Protein AF-A0A974CX37-F1 (afdb_monomer_lite)

Structure (mmCIF, N/CA/C/O backbone):
data_AF-A0A974CX37-F1
#
_entry.id   AF-A0A974CX37-F1
#
loop_
_atom_site.group_PDB
_atom_site.id
_atom_site.type_symbol
_atom_site.label_atom_id
_atom_site.label_alt_id
_atom_site.label_comp_id
_atom_site.label_asym_id
_atom_site.label_entity_id
_atom_site.label_seq_id
_atom_site.pdbx_PDB_ins_code
_atom_site.Cartn_x
_atom_site.Cartn_y
_atom_site.Cartn_z
_atom_site.occupancy
_atom_site.B_iso_or_equiv
_atom_site.auth_seq_id
_atom_site.auth_comp_id
_atom_site.auth_asym_id
_atom_site.auth_atom_id
_atom_site.pdbx_PDB_model_num
ATOM 1 N N . MET A 1 1 ? 2.094 2.728 -25.113 1.00 53.19 1 MET A N 1
ATOM 2 C CA . MET A 1 1 ? 2.991 3.748 -24.516 1.00 53.19 1 MET A CA 1
ATOM 3 C C . MET A 1 1 ? 3.642 3.269 -23.223 1.00 53.19 1 MET A C 1
ATOM 5 O O . MET A 1 1 ? 4.858 3.352 -23.154 1.00 53.19 1 MET A O 1
ATOM 9 N N . VAL A 1 2 ? 2.899 2.718 -22.251 1.00 56.19 2 VAL A N 1
ATOM 10 C CA . VAL A 1 2 ? 3.469 2.263 -20.959 1.00 56.19 2 VAL A CA 1
ATOM 11 C C . VAL A 1 2 ? 4.433 1.069 -21.093 1.00 56.19 2 VAL A C 1
ATOM 13 O O . VAL A 1 2 ? 5.427 1.013 -20.393 1.00 56.19 2 VAL A O 1
ATOM 16 N N . GLU A 1 3 ? 4.220 0.155 -22.043 1.00 54.72 3 GLU A N 1
ATOM 17 C CA . GLU A 1 3 ? 5.095 -1.027 -22.215 1.00 54.72 3 GLU A CA 1
ATOM 18 C C . GLU A 1 3 ? 6.222 -0.860 -23.253 1.00 54.72 3 GLU A C 1
ATOM 20 O O . GLU A 1 3 ? 7.042 -1.760 -23.437 1.00 54.72 3 GLU A O 1
ATOM 25 N N . ILE A 1 4 ? 6.240 0.264 -23.977 1.00 59.78 4 ILE A N 1
ATOM 26 C CA . ILE A 1 4 ? 7.117 0.470 -25.147 1.00 59.78 4 ILE A CA 1
ATOM 27 C C . ILE A 1 4 ? 8.278 1.415 -24.811 1.00 59.78 4 ILE A C 1
ATOM 29 O O . ILE A 1 4 ? 9.350 1.299 -25.397 1.00 59.78 4 ILE A O 1
ATOM 33 N N . SER A 1 5 ? 8.079 2.341 -23.869 1.00 70.62 5 SER A N 1
ATOM 34 C CA . SER A 1 5 ? 9.123 3.282 -23.458 1.00 70.62 5 SER A CA 1
ATOM 35 C C . SER A 1 5 ? 10.092 2.640 -22.467 1.00 70.62 5 SER A C 1
ATOM 37 O O . SER A 1 5 ? 9.661 1.920 -21.572 1.00 70.62 5 SER A O 1
ATOM 39 N N . SER A 1 6 ? 11.382 2.951 -22.581 1.00 78.88 6 SER A N 1
ATOM 40 C CA . SER A 1 6 ? 12.405 2.619 -21.579 1.00 78.88 6 SER A CA 1
ATOM 41 C C . SER A 1 6 ? 12.520 3.661 -20.457 1.00 78.88 6 SER A C 1
ATOM 43 O O . SER A 1 6 ? 13.327 3.482 -19.554 1.00 78.88 6 SER A O 1
ATOM 45 N N . SER A 1 7 ? 11.758 4.760 -20.521 1.00 88.56 7 SER A N 1
ATOM 46 C CA . SER A 1 7 ? 11.756 5.829 -19.514 1.00 88.56 7 SER A CA 1
ATOM 47 C C . SER A 1 7 ? 10.566 5.675 -18.569 1.00 88.56 7 SER A C 1
ATOM 49 O O . SER A 1 7 ? 9.417 5.763 -19.009 1.00 88.56 7 SER A O 1
ATOM 51 N N . GLU A 1 8 ? 10.849 5.491 -17.277 1.00 90.25 8 GLU A N 1
ATOM 52 C CA . GLU A 1 8 ? 9.852 5.404 -16.203 1.00 90.25 8 GLU A CA 1
ATOM 53 C C . GLU A 1 8 ? 8.896 6.605 -16.207 1.00 90.25 8 GLU A C 1
ATOM 55 O O . GLU A 1 8 ? 7.681 6.434 -16.139 1.00 90.25 8 GLU A O 1
ATOM 60 N N . GLU A 1 9 ? 9.423 7.818 -16.389 1.00 89.62 9 GLU A N 1
ATOM 61 C CA . GLU A 1 9 ? 8.623 9.039 -16.477 1.00 89.62 9 GLU A CA 1
ATOM 62 C C . GLU A 1 9 ? 7.581 8.923 -17.596 1.00 89.62 9 GLU A C 1
ATOM 64 O O . GLU A 1 9 ? 6.388 9.103 -17.360 1.00 89.62 9 GLU A O 1
ATOM 69 N N . THR A 1 10 ? 7.984 8.500 -18.798 1.00 90.19 10 THR A N 1
ATOM 70 C CA . THR A 1 10 ? 7.045 8.305 -19.916 1.00 90.19 10 THR A CA 1
ATOM 71 C C . THR A 1 10 ? 6.020 7.204 -19.626 1.00 90.19 10 THR A C 1
ATOM 73 O O . THR A 1 10 ? 4.847 7.338 -19.989 1.00 90.19 10 THR A O 1
ATOM 76 N N . GLN A 1 11 ? 6.437 6.115 -18.970 1.00 90.94 11 GLN A N 1
ATOM 77 C CA . GLN A 1 11 ? 5.524 5.052 -18.544 1.00 90.94 11 GLN A CA 1
ATOM 78 C C . GLN A 1 11 ? 4.482 5.595 -17.551 1.00 90.94 11 GLN A C 1
ATOM 80 O O . GLN A 1 11 ? 3.287 5.350 -17.725 1.00 90.94 11 GLN A O 1
ATOM 85 N N . SER A 1 12 ? 4.913 6.411 -16.585 1.00 91.69 12 SER A N 1
ATOM 86 C CA . SER A 1 12 ? 4.050 7.066 -15.598 1.00 91.69 12 SER A CA 1
ATOM 87 C C . SER A 1 12 ? 3.062 8.050 -16.235 1.00 91.69 12 SER A C 1
ATOM 89 O O . SER A 1 12 ? 1.890 8.069 -15.868 1.00 91.69 12 SER A O 1
ATOM 91 N N . LEU A 1 13 ? 3.477 8.809 -17.259 1.00 90.75 13 LEU A N 1
ATOM 92 C CA . LEU A 1 13 ? 2.590 9.705 -18.008 1.00 90.75 13 LEU A CA 1
ATOM 93 C C . LEU A 1 13 ? 1.467 8.915 -18.689 1.00 90.75 13 LEU A C 1
ATOM 95 O O . LEU A 1 13 ? 0.295 9.284 -18.598 1.00 90.75 13 LEU A O 1
ATOM 99 N N . GLY A 1 14 ? 1.816 7.799 -19.337 1.00 90.44 14 GLY A N 1
ATOM 100 C CA . GLY A 1 14 ? 0.839 6.902 -19.950 1.00 90.44 14 GLY A CA 1
ATOM 101 C C . GLY A 1 14 ? -0.111 6.285 -18.921 1.00 90.44 14 GLY A C 1
ATOM 102 O O . GLY A 1 14 ? -1.318 6.232 -19.156 1.00 90.44 14 GLY A O 1
ATOM 103 N N . LEU A 1 15 ? 0.415 5.878 -17.762 1.00 91.94 15 LEU A N 1
ATOM 104 C CA . LEU A 1 15 ? -0.383 5.369 -16.649 1.00 91.94 15 LEU A CA 1
ATOM 105 C C . LEU A 1 15 ? -1.359 6.427 -16.123 1.00 91.94 15 LEU A C 1
ATOM 107 O O . LEU A 1 15 ? -2.530 6.124 -15.909 1.00 91.94 15 LEU A O 1
ATOM 111 N N . ARG A 1 16 ? -0.916 7.681 -15.982 1.00 91.31 16 ARG A N 1
ATOM 112 C CA . ARG A 1 16 ? -1.766 8.788 -15.536 1.00 91.31 16 ARG A CA 1
ATOM 113 C C . ARG A 1 16 ? -2.946 8.999 -16.475 1.00 91.31 16 ARG A C 1
ATOM 115 O O . ARG A 1 16 ? -4.072 9.111 -16.006 1.00 91.31 16 ARG A O 1
ATOM 122 N N . ILE A 1 17 ? -2.705 8.986 -17.787 1.00 89.12 17 ILE A N 1
ATOM 123 C CA . ILE A 1 17 ? -3.775 9.090 -18.789 1.00 89.12 17 ILE A CA 1
ATOM 124 C C . ILE A 1 17 ? -4.777 7.939 -18.621 1.00 89.12 17 ILE A C 1
ATOM 126 O O . ILE A 1 17 ? -5.981 8.185 -18.601 1.00 89.12 17 ILE A O 1
ATOM 130 N N . LEU A 1 18 ? -4.304 6.699 -18.443 1.00 87.88 18 LEU A N 1
ATOM 131 C CA . LEU A 1 18 ? -5.180 5.542 -18.215 1.00 87.88 18 LEU A CA 1
ATOM 132 C C . LEU A 1 18 ? -6.035 5.698 -16.949 1.00 87.88 18 LEU A C 1
ATOM 134 O O . LEU A 1 18 ? -7.239 5.442 -16.992 1.00 87.88 18 LEU A O 1
ATOM 138 N N . LEU A 1 19 ? -5.451 6.159 -15.840 1.00 88.50 19 LEU A N 1
ATOM 139 C CA . LEU A 1 19 ? -6.181 6.399 -14.591 1.00 88.50 19 LEU A CA 1
ATOM 140 C C . LEU A 1 19 ? -7.223 7.513 -14.743 1.00 88.50 19 LEU A C 1
ATOM 142 O O . LEU A 1 19 ? -8.360 7.357 -14.300 1.00 88.50 19 LEU A O 1
ATOM 146 N N . THR A 1 20 ? -6.884 8.615 -15.417 1.00 86.06 20 THR A N 1
ATOM 147 C CA . THR A 1 20 ? -7.838 9.700 -15.688 1.00 86.06 20 THR A CA 1
ATOM 148 C C . THR A 1 20 ? -9.004 9.216 -16.548 1.00 86.06 20 THR A C 1
ATOM 150 O O . THR A 1 20 ? -10.160 9.469 -16.212 1.00 86.06 20 THR A O 1
ATOM 153 N N . LEU A 1 21 ? -8.725 8.464 -17.617 1.00 80.88 21 LEU A N 1
ATOM 154 C CA . LEU A 1 21 ? -9.764 7.876 -18.466 1.00 80.88 21 LEU A CA 1
ATOM 155 C C . LEU A 1 21 ? -10.653 6.904 -17.682 1.00 80.88 21 LEU A C 1
ATOM 157 O O . LEU A 1 21 ? -11.865 6.894 -17.882 1.00 80.88 21 LEU A O 1
ATOM 161 N N . THR A 1 22 ? -10.075 6.129 -16.761 1.00 76.38 22 THR A N 1
ATOM 162 C CA . THR A 1 22 ? -10.822 5.231 -15.865 1.00 76.38 22 THR A CA 1
ATOM 163 C C . THR A 1 22 ? -11.823 6.007 -15.014 1.00 76.38 22 THR A C 1
ATOM 165 O O . THR A 1 22 ? -13.001 5.655 -15.004 1.00 76.38 22 THR A O 1
ATOM 168 N N . LYS A 1 23 ? -11.396 7.110 -14.383 1.00 74.88 23 LYS A N 1
ATOM 169 C CA . LYS A 1 23 ? -12.279 7.969 -13.575 1.00 74.88 23 LYS A CA 1
ATOM 170 C C . LYS A 1 23 ? -13.413 8.586 -14.404 1.00 74.88 23 LYS A C 1
ATOM 172 O O . LYS A 1 23 ? -14.558 8.602 -13.961 1.00 74.88 23 LYS A O 1
ATOM 177 N N . CYS A 1 24 ? -13.129 9.044 -15.626 1.00 66.62 24 CYS A N 1
ATOM 178 C CA . CYS A 1 24 ? -14.161 9.567 -16.531 1.00 66.62 24 CYS A CA 1
ATOM 179 C C . CYS A 1 24 ? -15.143 8.481 -17.000 1.00 66.62 24 CYS A C 1
ATOM 181 O O . CYS A 1 24 ? -16.335 8.744 -17.155 1.00 66.62 24 CYS A O 1
ATOM 183 N N . ASN A 1 25 ? -14.657 7.259 -17.228 1.00 64.50 25 ASN A N 1
ATOM 184 C CA . ASN A 1 25 ? -15.474 6.154 -17.718 1.00 64.50 25 ASN A CA 1
ATOM 185 C C . ASN A 1 25 ? -16.288 5.469 -16.612 1.00 64.50 25 ASN A C 1
ATOM 187 O O . ASN A 1 25 ? -17.378 4.997 -16.906 1.00 64.50 25 ASN A O 1
ATOM 191 N N . GLN A 1 26 ? -15.848 5.467 -15.350 1.00 59.53 26 GLN A N 1
ATOM 192 C CA . GLN A 1 26 ? -16.648 4.965 -14.218 1.00 59.53 26 GLN A CA 1
ATOM 193 C C . GLN A 1 26 ? -17.976 5.723 -14.048 1.00 59.53 26 GLN A C 1
ATOM 195 O O . GLN A 1 26 ? -18.970 5.125 -13.651 1.00 59.53 26 GLN A O 1
ATOM 200 N N . GLN A 1 27 ? -18.045 7.005 -14.431 1.00 55.19 27 GLN A N 1
ATOM 201 C CA . GLN A 1 27 ? -19.315 7.748 -14.481 1.00 55.19 27 GLN A CA 1
ATOM 202 C C . GLN A 1 27 ? -20.273 7.255 -15.583 1.00 55.19 27 GLN A C 1
ATOM 204 O O . GLN A 1 27 ? -21.460 7.566 -15.542 1.00 55.19 27 GLN A O 1
ATOM 209 N N . ARG A 1 28 ? -19.772 6.510 -16.576 1.00 51.09 28 ARG A N 1
ATOM 210 C CA . ARG A 1 28 ? -20.532 6.002 -17.732 1.00 51.09 28 ARG A CA 1
ATOM 211 C C . ARG A 1 28 ? -20.742 4.487 -17.718 1.00 51.09 28 ARG A C 1
ATOM 213 O O . ARG A 1 28 ? -21.680 4.014 -18.346 1.00 51.09 28 ARG A O 1
ATOM 220 N N . ILE A 1 29 ? -19.888 3.733 -17.029 1.00 51.38 29 ILE A N 1
ATOM 221 C CA . ILE A 1 29 ? -19.896 2.269 -16.990 1.00 51.38 29 ILE A CA 1
ATOM 222 C C . ILE A 1 29 ? -20.466 1.832 -15.637 1.00 51.38 29 ILE A C 1
ATOM 224 O O . ILE A 1 29 ? -19.732 1.499 -14.712 1.00 51.38 29 ILE A O 1
ATOM 228 N N . GLN A 1 30 ? -21.795 1.847 -15.527 1.00 52.62 30 GLN A N 1
ATOM 229 C CA . GLN A 1 30 ? -22.521 1.043 -14.532 1.00 52.62 30 GLN A CA 1
ATOM 230 C C . GLN A 1 30 ? -22.811 -0.380 -15.050 1.00 52.62 30 GLN A C 1
ATOM 232 O O . GLN A 1 30 ? -23.424 -1.180 -14.354 1.00 52.62 30 GLN A O 1
ATOM 237 N N . GLU A 1 31 ? -22.342 -0.722 -16.253 1.00 47.66 31 GLU A N 1
ATOM 238 C CA . GLU A 1 31 ? -22.640 -1.982 -16.934 1.00 47.66 31 GLU A CA 1
ATOM 239 C C . GLU A 1 31 ? -21.345 -2.638 -17.435 1.00 47.66 31 GLU A C 1
ATOM 241 O O . GLU A 1 31 ? -20.888 -2.345 -18.537 1.00 47.66 31 GLU A O 1
ATOM 246 N N . SER A 1 32 ? -20.712 -3.486 -16.615 1.00 46.62 32 SER A N 1
ATOM 247 C CA . SER A 1 32 ? -19.815 -4.581 -17.048 1.00 46.62 32 SER A CA 1
ATOM 248 C C . SER A 1 32 ? -19.090 -5.183 -15.838 1.00 46.62 32 SER A C 1
ATOM 250 O O . SER A 1 32 ? -18.153 -4.589 -15.308 1.00 46.62 32 SER A O 1
ATOM 252 N N . GLU A 1 33 ? -19.469 -6.398 -15.444 1.00 50.28 33 GLU A N 1
ATOM 253 C CA . GLU A 1 33 ? -18.999 -7.058 -14.217 1.00 50.28 33 GLU A CA 1
ATOM 254 C C . GLU A 1 33 ? -17.631 -7.762 -14.282 1.00 50.28 33 GLU A C 1
ATOM 256 O O . GLU A 1 33 ? -17.169 -8.206 -13.242 1.00 50.28 33 GLU A O 1
ATOM 261 N N . ASN A 1 34 ? -16.923 -7.878 -15.414 1.00 47.06 34 ASN A N 1
ATOM 262 C CA . ASN A 1 34 ? -15.856 -8.903 -15.490 1.00 47.06 34 ASN A CA 1
ATOM 263 C C . ASN A 1 34 ? -14.438 -8.457 -15.881 1.00 47.06 34 ASN A C 1
ATOM 265 O O . ASN A 1 34 ? -13.578 -9.305 -16.116 1.00 47.06 34 ASN A O 1
ATOM 269 N N . CYS A 1 35 ? -14.127 -7.161 -15.901 1.00 51.72 35 CYS A N 1
ATOM 270 C CA . CYS A 1 35 ? -12.730 -6.730 -16.013 1.00 51.72 35 CYS A CA 1
ATOM 271 C C . CYS A 1 35 ? -12.534 -5.353 -15.375 1.00 51.72 35 CYS A C 1
ATOM 273 O O . CYS A 1 35 ? -12.776 -4.324 -16.005 1.00 51.72 35 CYS A O 1
ATOM 275 N N . THR A 1 36 ? -12.100 -5.306 -14.114 1.00 72.44 36 THR A N 1
ATOM 276 C CA . THR A 1 36 ? -11.701 -4.038 -13.492 1.00 72.44 36 THR A CA 1
ATOM 277 C C . THR A 1 36 ? -10.495 -3.511 -14.261 1.00 72.44 36 THR A C 1
ATOM 279 O O . THR A 1 36 ? -9.524 -4.244 -14.444 1.00 72.44 36 THR A O 1
ATOM 282 N N . ILE A 1 37 ? -10.510 -2.254 -14.710 1.00 81.31 37 ILE A N 1
ATOM 283 C CA . ILE A 1 37 ? -9.380 -1.642 -15.438 1.00 81.31 37 ILE A CA 1
ATOM 284 C C . ILE A 1 37 ? -8.061 -1.765 -14.647 1.00 81.31 37 ILE A C 1
ATOM 286 O O . ILE A 1 37 ? -6.991 -1.928 -15.238 1.00 81.31 37 ILE A O 1
ATOM 290 N N . TYR A 1 38 ? -8.133 -1.816 -13.312 1.00 89.50 38 TYR A N 1
ATOM 291 C CA . TYR A 1 38 ? -6.987 -2.106 -12.448 1.00 89.50 38 TYR A CA 1
ATOM 292 C C . TYR A 1 38 ? -6.341 -3.470 -12.719 1.00 89.50 38 TYR A C 1
ATOM 294 O O . TYR A 1 38 ? -5.132 -3.576 -12.594 1.00 89.50 38 TYR A O 1
ATOM 302 N N . SER A 1 39 ? -7.080 -4.492 -13.157 1.00 88.00 39 SER A N 1
ATOM 303 C CA . SER A 1 39 ? -6.494 -5.789 -13.530 1.00 88.00 39 SER A CA 1
ATOM 304 C C . SER A 1 39 ? -5.551 -5.665 -14.731 1.00 88.00 39 SER A C 1
ATOM 306 O O . SER A 1 39 ? -4.462 -6.235 -14.722 1.00 88.00 39 SER A O 1
ATOM 308 N N . ILE A 1 40 ? -5.913 -4.856 -15.732 1.00 88.88 40 ILE A N 1
ATOM 309 C CA . ILE A 1 40 ? -5.069 -4.582 -16.901 1.00 88.88 40 ILE A CA 1
ATOM 310 C C . ILE A 1 40 ? -3.837 -3.783 -16.469 1.00 88.88 40 ILE A C 1
ATOM 312 O O . ILE A 1 40 ? -2.717 -4.137 -16.831 1.00 88.88 40 ILE A O 1
ATOM 316 N N . ILE A 1 41 ? -4.029 -2.741 -15.654 1.00 92.50 41 ILE A N 1
ATOM 317 C CA . ILE A 1 41 ? -2.924 -1.933 -15.119 1.00 92.50 41 ILE A CA 1
ATOM 318 C C . ILE A 1 41 ? -1.967 -2.806 -14.300 1.00 92.50 41 ILE A C 1
ATOM 320 O O . ILE A 1 41 ? -0.760 -2.756 -14.516 1.00 92.50 41 ILE A O 1
ATOM 324 N N . HIS A 1 42 ? -2.498 -3.652 -13.420 1.00 94.25 42 HIS A N 1
ATOM 325 C CA . HIS A 1 42 ? -1.727 -4.613 -12.642 1.00 94.25 42 HIS A CA 1
ATOM 326 C C . HIS A 1 42 ? -0.877 -5.493 -13.563 1.00 94.25 42 HIS A C 1
ATOM 328 O O . HIS A 1 42 ? 0.333 -5.585 -13.365 1.00 94.25 42 HIS A O 1
ATOM 334 N N . GLN A 1 43 ? -1.479 -6.093 -14.604 1.00 92.25 43 GLN A N 1
ATOM 335 C CA . GLN A 1 43 ? -0.752 -6.932 -15.563 1.00 92.25 43 GLN A CA 1
ATOM 336 C C . GLN A 1 43 ? 0.411 -6.192 -16.219 1.00 92.25 43 GLN A C 1
ATOM 338 O O . GLN A 1 43 ? 1.453 -6.805 -16.409 1.00 92.25 43 GLN A O 1
ATOM 343 N N . VAL A 1 44 ? 0.268 -4.902 -16.529 1.00 92.38 44 VAL A N 1
ATOM 344 C CA . VAL A 1 44 ? 1.359 -4.075 -17.069 1.00 92.38 44 VAL A CA 1
ATOM 345 C C . VAL A 1 44 ? 2.455 -3.860 -16.021 1.00 92.38 44 VAL A C 1
ATOM 347 O O . VAL A 1 44 ? 3.632 -4.084 -16.307 1.00 92.38 44 VAL A O 1
ATOM 350 N N . LEU A 1 45 ? 2.083 -3.471 -14.797 1.00 94.69 45 LEU A N 1
ATOM 351 C CA . LEU A 1 45 ? 3.025 -3.127 -13.726 1.00 94.69 45 LEU A CA 1
ATOM 352 C C . LEU A 1 45 ? 3.913 -4.309 -13.311 1.00 94.69 45 LEU A C 1
ATOM 354 O O . LEU A 1 45 ? 5.097 -4.118 -13.026 1.00 94.69 45 LEU A O 1
ATOM 358 N N . ILE A 1 46 ? 3.394 -5.540 -13.348 1.00 93.69 46 ILE A N 1
ATOM 359 C CA . ILE A 1 46 ? 4.180 -6.740 -13.017 1.00 93.69 46 ILE A CA 1
ATOM 360 C C . ILE A 1 46 ? 5.108 -7.207 -14.152 1.00 93.69 46 ILE A C 1
ATOM 362 O O . ILE A 1 46 ? 5.974 -8.053 -13.925 1.00 93.69 46 ILE A O 1
ATOM 366 N N . ARG A 1 47 ? 4.996 -6.670 -15.379 1.00 92.19 47 ARG A N 1
ATOM 367 C CA . ARG A 1 47 ? 5.872 -7.078 -16.497 1.00 92.19 47 ARG A CA 1
ATOM 368 C C . ARG A 1 47 ? 7.313 -6.621 -16.266 1.00 92.19 47 ARG A C 1
ATOM 370 O O . ARG A 1 47 ? 7.517 -5.497 -15.814 1.00 92.19 47 ARG A O 1
ATOM 377 N N . PRO A 1 48 ? 8.330 -7.402 -16.674 1.00 88.00 48 PRO A N 1
ATOM 378 C CA . PRO A 1 48 ? 9.736 -7.020 -16.497 1.00 88.00 48 PRO A CA 1
ATOM 379 C C . PRO A 1 48 ? 10.128 -5.685 -17.147 1.00 88.00 48 PRO A C 1
ATOM 381 O O . PRO A 1 48 ? 11.012 -5.002 -16.652 1.00 88.00 48 PRO A O 1
ATOM 384 N N . LYS A 1 49 ? 9.468 -5.298 -18.247 1.00 89.19 49 LYS A N 1
ATOM 385 C CA . LYS A 1 49 ? 9.752 -4.045 -18.968 1.00 89.19 49 LYS A CA 1
ATOM 386 C C . LYS A 1 49 ? 9.171 -2.794 -18.300 1.00 89.19 49 LYS A C 1
ATOM 388 O O . LYS A 1 49 ? 9.570 -1.687 -18.652 1.00 89.19 49 LYS A O 1
ATOM 393 N N . CYS A 1 50 ? 8.212 -2.951 -17.388 1.00 92.50 50 CYS A N 1
ATOM 394 C CA . CYS A 1 50 ? 7.651 -1.819 -16.664 1.00 92.50 50 CYS A CA 1
ATOM 395 C C . CYS A 1 50 ? 8.552 -1.480 -15.474 1.00 92.50 50 CYS A C 1
ATOM 397 O O . CYS A 1 50 ? 8.805 -2.342 -14.627 1.00 92.50 50 CYS A O 1
ATOM 399 N N . ILE A 1 51 ? 9.034 -0.242 -15.424 1.00 94.12 51 ILE A N 1
ATOM 400 C CA . ILE A 1 51 ? 9.859 0.267 -14.332 1.00 94.12 51 ILE A CA 1
ATOM 401 C C . ILE A 1 51 ? 8.906 0.796 -13.264 1.00 94.12 51 ILE A C 1
ATOM 403 O O . ILE A 1 51 ? 8.133 1.717 -13.519 1.00 94.12 51 ILE A O 1
ATOM 407 N N . VAL A 1 52 ? 8.937 0.190 -12.079 1.00 95.62 52 VAL A N 1
ATOM 408 C CA . VAL A 1 52 ? 8.135 0.629 -10.931 1.00 95.62 52 VAL A CA 1
ATOM 409 C C . VAL A 1 52 ? 9.036 1.490 -10.044 1.00 95.62 52 VAL A C 1
ATOM 411 O O . VAL A 1 52 ? 9.649 0.993 -9.100 1.00 95.62 52 VAL A O 1
ATOM 414 N N . GLY A 1 53 ? 9.169 2.762 -10.420 1.00 94.94 53 GLY A N 1
ATOM 415 C CA . GLY A 1 53 ? 9.963 3.773 -9.719 1.00 94.94 53 GLY A CA 1
ATOM 416 C C . GLY A 1 53 ? 9.095 4.809 -8.985 1.00 94.94 53 GLY A C 1
ATOM 417 O O . GLY A 1 53 ? 7.904 4.597 -8.716 1.00 94.94 53 GLY A O 1
ATOM 418 N N . PHE A 1 54 ? 9.688 5.961 -8.661 1.00 95.12 54 PHE A N 1
ATOM 419 C CA . PHE A 1 54 ? 9.012 7.031 -7.918 1.00 95.12 54 PHE A CA 1
ATOM 420 C C . PHE A 1 54 ? 7.945 7.790 -8.723 1.00 95.12 54 PHE A C 1
ATOM 422 O O . PHE A 1 54 ? 6.974 8.266 -8.129 1.00 95.12 54 PHE A O 1
ATOM 429 N N . HIS A 1 55 ? 8.056 7.883 -10.050 1.00 94.56 55 HIS A N 1
ATOM 430 C CA . HIS A 1 55 ? 7.026 8.515 -10.883 1.00 94.56 55 HIS A CA 1
ATOM 431 C C . HIS A 1 55 ? 5.775 7.641 -10.989 1.00 94.56 55 HIS A C 1
ATOM 433 O O . HIS A 1 55 ? 4.650 8.156 -10.967 1.00 94.56 55 HIS A O 1
ATOM 439 N N . VAL A 1 56 ? 5.953 6.319 -11.076 1.00 95.56 56 VAL A N 1
ATOM 440 C CA . VAL A 1 56 ? 4.843 5.358 -11.020 1.00 95.56 56 VAL A CA 1
ATOM 441 C C . VAL A 1 56 ? 4.171 5.400 -9.652 1.00 95.56 56 VAL A C 1
ATOM 443 O O . VAL A 1 56 ? 2.945 5.512 -9.598 1.00 95.56 56 VAL A O 1
ATOM 446 N N . LEU A 1 57 ? 4.950 5.399 -8.563 1.00 97.00 57 LEU A N 1
ATOM 447 C CA . LEU A 1 57 ? 4.422 5.575 -7.208 1.00 97.00 57 LEU A CA 1
ATOM 448 C C . LEU A 1 57 ? 3.593 6.859 -7.093 1.00 97.00 57 LEU A C 1
ATOM 450 O O . LEU A 1 57 ? 2.425 6.789 -6.712 1.00 97.00 57 LEU A O 1
ATOM 454 N N . LYS A 1 58 ? 4.162 8.010 -7.479 1.00 95.81 58 LYS A N 1
ATOM 455 C CA . LYS A 1 58 ? 3.458 9.301 -7.481 1.00 95.81 58 LYS A CA 1
ATOM 456 C C . LYS A 1 58 ? 2.141 9.207 -8.241 1.00 95.81 58 LYS A C 1
ATOM 458 O O . LYS A 1 58 ? 1.092 9.539 -7.704 1.00 95.81 58 LYS A O 1
ATOM 463 N N . THR A 1 59 ? 2.182 8.689 -9.463 1.00 95.69 59 THR A N 1
ATOM 464 C CA . THR A 1 59 ? 1.005 8.598 -10.332 1.00 95.69 59 THR A CA 1
ATOM 465 C C . THR A 1 59 ? -0.104 7.726 -9.742 1.00 95.69 59 THR A C 1
ATOM 467 O O . THR A 1 59 ? -1.269 8.119 -9.775 1.00 95.69 59 THR A O 1
ATOM 470 N N . LEU A 1 60 ? 0.233 6.550 -9.207 1.00 96.56 60 LEU A N 1
ATOM 471 C CA . LEU A 1 60 ? -0.752 5.651 -8.603 1.00 96.56 60 LEU A CA 1
ATOM 472 C C . LEU A 1 60 ? -1.342 6.250 -7.327 1.00 96.56 60 LEU A C 1
ATOM 474 O O . LEU A 1 60 ? -2.556 6.225 -7.138 1.00 96.56 60 LEU A O 1
ATOM 478 N N . PHE A 1 61 ? -0.498 6.815 -6.468 1.00 96.38 61 PHE A N 1
ATOM 479 C CA . PHE A 1 61 ? -0.934 7.353 -5.189 1.00 96.38 61 PHE A CA 1
ATOM 480 C C . PHE A 1 61 ? -1.800 8.608 -5.361 1.00 96.38 61 PHE A C 1
ATOM 482 O O . PHE A 1 61 ? -2.876 8.678 -4.781 1.00 96.38 61 PHE A O 1
ATOM 489 N N . GLU A 1 62 ? -1.416 9.540 -6.240 1.00 94.25 62 GLU A N 1
ATOM 490 C CA . GLU A 1 62 ? -2.255 10.692 -6.616 1.00 94.25 62 GLU A CA 1
ATOM 491 C C . GLU A 1 62 ? -3.540 10.245 -7.331 1.00 94.25 62 GLU A C 1
ATOM 493 O O . GLU A 1 62 ? -4.599 10.854 -7.187 1.00 94.25 62 GLU A O 1
ATOM 498 N N . GLY A 1 63 ? -3.484 9.143 -8.086 1.00 93.25 63 GLY A N 1
ATOM 499 C CA . GLY A 1 63 ? -4.672 8.489 -8.626 1.00 93.25 63 GLY 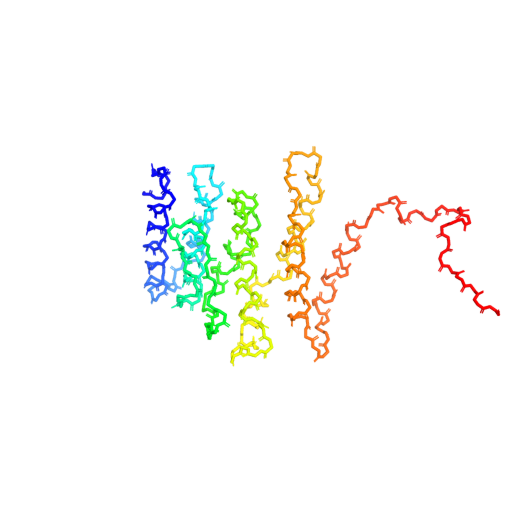A CA 1
ATOM 500 C C . GLY A 1 63 ? -5.628 8.027 -7.522 1.00 93.25 63 GLY A C 1
ATOM 501 O O . GLY A 1 63 ? -6.838 8.211 -7.654 1.00 93.25 63 GLY A O 1
ATOM 502 N N . CYS A 1 64 ? -5.086 7.488 -6.431 1.00 95.06 64 CYS A N 1
ATOM 503 C CA . CYS A 1 64 ? -5.829 6.971 -5.284 1.00 95.06 64 CYS A CA 1
ATOM 504 C C . CYS A 1 64 ? -6.440 8.078 -4.417 1.00 95.06 64 CYS A C 1
ATOM 506 O O . CYS A 1 64 ? -7.596 7.978 -4.001 1.00 95.06 64 CYS A O 1
ATOM 508 N N . THR A 1 65 ? -5.674 9.138 -4.150 1.00 94.19 65 THR A N 1
ATOM 509 C CA . THR A 1 65 ? -6.065 10.211 -3.223 1.00 94.19 65 THR A CA 1
ATOM 510 C C . THR A 1 65 ?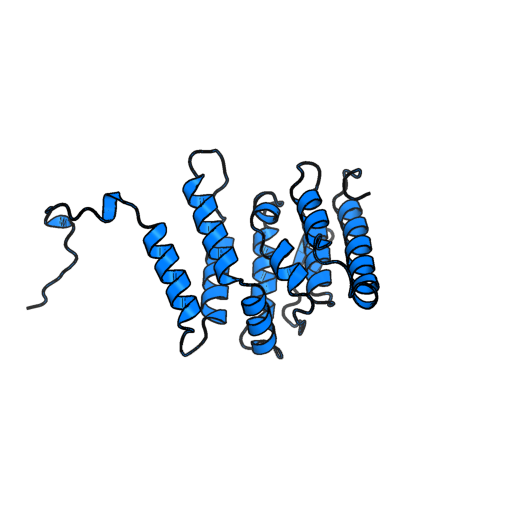 -6.693 11.422 -3.905 1.00 94.19 65 THR A C 1
ATOM 512 O O . THR A 1 65 ? -7.398 12.196 -3.266 1.00 94.19 65 THR A O 1
ATOM 515 N N . GLY A 1 66 ? -6.440 11.611 -5.203 1.00 86.19 66 GLY A N 1
ATOM 516 C CA . GLY A 1 66 ? -6.835 12.811 -5.941 1.00 86.19 66 GLY A CA 1
ATOM 517 C C . GLY A 1 66 ? -6.033 14.071 -5.587 1.00 86.19 66 GLY A C 1
ATOM 518 O O . GLY A 1 66 ? -6.378 15.140 -6.084 1.00 86.19 66 GLY A O 1
ATOM 519 N N . ASP A 1 67 ? -4.986 13.961 -4.763 1.00 85.88 67 ASP A N 1
ATOM 520 C CA . ASP A 1 67 ? -4.208 15.081 -4.217 1.00 85.88 67 ASP A CA 1
ATOM 521 C C . ASP A 1 67 ? -2.699 14.873 -4.431 1.00 85.88 67 ASP A C 1
ATOM 523 O O . ASP A 1 67 ? -2.219 13.737 -4.428 1.00 85.88 67 ASP A O 1
ATOM 527 N N . GLN A 1 68 ? -1.946 15.963 -4.595 1.00 85.56 68 GLN A N 1
ATOM 528 C CA . GLN A 1 68 ? -0.497 15.937 -4.813 1.00 85.56 68 GLN A CA 1
ATOM 529 C C . GLN A 1 68 ? 0.273 15.891 -3.485 1.00 85.56 68 GLN A C 1
ATOM 531 O O . GLN A 1 68 ? 0.803 16.890 -3.000 1.00 85.56 68 GLN A O 1
ATOM 536 N N . MET A 1 69 ? 0.370 14.696 -2.902 1.00 88.44 69 MET A N 1
ATOM 537 C CA . MET A 1 69 ? 1.134 14.461 -1.665 1.00 88.44 69 MET A CA 1
ATOM 538 C C . MET A 1 69 ? 2.625 14.204 -1.875 1.00 88.44 69 MET A C 1
ATOM 540 O O . MET A 1 69 ? 3.411 14.304 -0.931 1.00 88.44 69 MET A O 1
ATOM 544 N N . LEU A 1 70 ? 2.997 13.797 -3.084 1.00 90.88 70 LEU A N 1
ATOM 545 C CA . LEU A 1 70 ? 4.293 13.218 -3.405 1.00 90.88 70 LEU A CA 1
ATOM 546 C C . LEU A 1 70 ? 5.010 14.106 -4.410 1.00 90.88 70 LEU A C 1
ATOM 548 O O . LEU A 1 70 ? 4.541 14.254 -5.531 1.00 90.88 70 LEU A O 1
ATOM 552 N N . ASN A 1 71 ? 6.178 14.633 -4.059 1.00 90.06 71 ASN A N 1
ATOM 553 C CA . ASN A 1 71 ? 6.999 15.404 -4.989 1.00 90.06 71 ASN A CA 1
ATOM 554 C C . ASN A 1 71 ? 8.264 14.627 -5.334 1.00 90.06 71 ASN A C 1
ATOM 556 O O . ASN A 1 71 ? 9.023 14.271 -4.439 1.00 90.06 71 ASN A O 1
ATOM 560 N N . VAL A 1 72 ? 8.496 14.364 -6.620 1.00 88.56 72 VAL A N 1
ATOM 561 C CA . VAL A 1 72 ? 9.747 13.749 -7.085 1.00 88.56 72 VAL A CA 1
ATOM 562 C C . VAL A 1 72 ? 10.756 14.865 -7.344 1.00 88.56 72 VAL A C 1
ATOM 564 O O . VAL A 1 72 ? 10.503 15.765 -8.142 1.00 88.56 72 VAL A O 1
ATOM 567 N N . CYS A 1 73 ? 11.872 14.831 -6.625 1.00 83.50 73 CYS A N 1
ATOM 568 C CA . CYS A 1 73 ? 12.980 15.770 -6.752 1.00 83.50 73 CYS A CA 1
ATOM 569 C C . CYS A 1 73 ? 13.812 15.486 -8.006 1.00 83.50 73 CYS A C 1
ATOM 571 O O . CYS A 1 73 ? 13.870 14.354 -8.481 1.00 83.50 73 CYS A O 1
ATOM 573 N N . GLU A 1 74 ? 14.576 16.483 -8.461 1.00 76.12 74 GLU A N 1
ATOM 574 C CA . GLU A 1 74 ? 15.553 16.326 -9.553 1.00 76.12 74 GLU A CA 1
ATOM 575 C C . GLU A 1 74 ? 16.614 15.249 -9.257 1.00 76.12 74 GLU A C 1
ATOM 577 O O . GLU A 1 74 ? 17.149 14.628 -10.170 1.00 76.12 74 GLU A O 1
ATOM 582 N N . SER A 1 75 ? 16.884 14.981 -7.974 1.00 74.81 75 SER A N 1
ATOM 583 C CA . SER A 1 75 ? 17.768 13.904 -7.512 1.00 74.81 75 SER A CA 1
ATOM 584 C C . SER A 1 75 ? 17.173 12.495 -7.648 1.00 74.81 75 SER A C 1
ATOM 586 O O . SER A 1 75 ? 17.841 11.523 -7.300 1.00 74.81 75 SER A O 1
ATOM 588 N N . GLY A 1 76 ? 15.919 12.366 -8.092 1.00 71.50 76 GLY A N 1
ATOM 589 C CA . GLY A 1 76 ? 15.192 11.097 -8.163 1.00 71.50 76 GLY A CA 1
ATOM 590 C C . GLY A 1 76 ? 14.661 10.598 -6.815 1.00 71.50 76 GLY A C 1
ATOM 591 O O . GLY A 1 76 ? 14.172 9.478 -6.737 1.00 71.50 76 GLY A O 1
ATOM 592 N N . GLN A 1 77 ? 14.746 11.399 -5.747 1.00 79.06 77 GLN A N 1
ATOM 593 C CA . GLN A 1 77 ? 14.138 11.091 -4.447 1.00 79.06 77 GLN A CA 1
ATOM 594 C C . GLN A 1 77 ? 12.710 11.633 -4.349 1.00 79.06 77 GLN A C 1
ATOM 596 O O . GLN A 1 77 ? 12.345 12.563 -5.064 1.00 79.06 77 GLN A O 1
ATOM 601 N N . ILE A 1 78 ? 11.910 11.079 -3.437 1.00 88.69 78 ILE A N 1
ATOM 602 C CA . ILE A 1 78 ? 1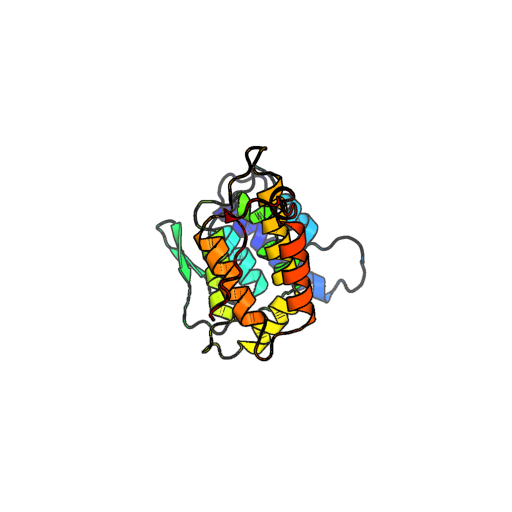0.537 11.526 -3.189 1.00 88.69 78 ILE A CA 1
ATOM 603 C C . ILE A 1 78 ? 10.441 12.283 -1.861 1.00 88.69 78 ILE A C 1
ATOM 605 O O . ILE A 1 78 ? 10.938 11.828 -0.833 1.00 88.69 78 ILE A O 1
ATOM 609 N N . ASN A 1 79 ? 9.776 13.432 -1.893 1.00 90.94 79 ASN A N 1
ATOM 610 C CA . ASN A 1 79 ? 9.434 14.231 -0.728 1.00 90.94 79 ASN A CA 1
ATOM 611 C C . ASN A 1 79 ? 7.945 14.058 -0.429 1.00 90.94 79 ASN A C 1
ATOM 613 O O . ASN A 1 79 ? 7.096 14.318 -1.286 1.00 90.94 79 ASN A O 1
ATOM 617 N N . LEU A 1 80 ? 7.642 13.633 0.796 1.00 91.25 80 LEU A N 1
ATOM 618 C CA . LEU A 1 80 ? 6.278 13.501 1.297 1.00 91.25 80 LEU A CA 1
ATOM 619 C C . LEU A 1 80 ? 5.819 14.824 1.912 1.00 91.25 80 LEU A C 1
ATOM 621 O O . LEU A 1 80 ? 6.501 15.370 2.780 1.00 91.25 80 LEU A O 1
ATOM 625 N N . ASN A 1 81 ? 4.648 15.319 1.514 1.00 91.62 81 ASN A N 1
ATOM 626 C CA . ASN A 1 81 ? 4.022 16.444 2.198 1.00 91.62 81 ASN A CA 1
ATOM 627 C C . ASN A 1 81 ? 3.425 15.984 3.541 1.00 91.62 81 ASN A C 1
ATOM 629 O O . ASN A 1 81 ? 2.306 15.470 3.598 1.00 91.62 81 ASN A O 1
ATOM 633 N N . VAL A 1 82 ? 4.173 16.195 4.626 1.00 89.75 82 VAL A N 1
ATOM 634 C CA . VAL A 1 82 ? 3.781 15.818 5.995 1.00 89.75 82 VAL A CA 1
ATOM 635 C C . VAL A 1 82 ? 2.567 16.583 6.526 1.00 89.75 82 VAL A C 1
ATOM 637 O O . VAL A 1 82 ? 1.959 16.141 7.493 1.00 89.75 82 VAL A O 1
ATOM 640 N N . GLU A 1 83 ? 2.194 17.700 5.901 1.00 90.56 83 GLU A N 1
ATOM 641 C CA . GLU A 1 83 ? 1.020 18.505 6.264 1.00 90.56 83 GLU A CA 1
ATOM 642 C C . GLU A 1 83 ? -0.200 18.183 5.401 1.00 90.56 83 GLU A C 1
ATOM 644 O O . GLU A 1 83 ? -1.265 18.768 5.588 1.00 90.56 83 GLU A O 1
ATOM 649 N N . SER A 1 84 ? -0.079 17.240 4.463 1.00 90.81 84 SER A N 1
ATOM 650 C CA . SER A 1 84 ? -1.193 16.899 3.587 1.00 90.81 84 SER A CA 1
ATOM 651 C C . SER A 1 84 ? -2.406 16.420 4.38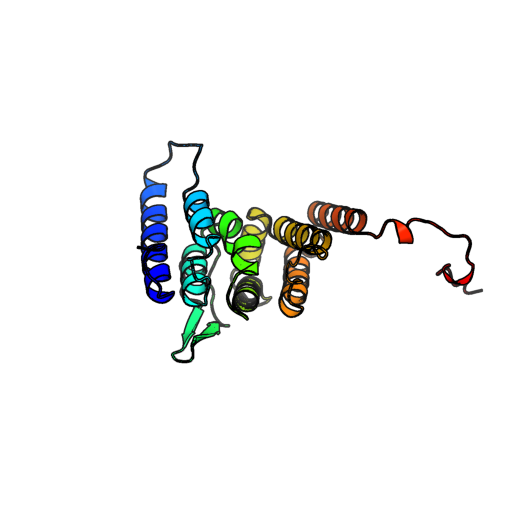3 1.00 90.81 84 SER A C 1
ATOM 653 O O . SER A 1 84 ? -2.275 15.705 5.381 1.00 90.81 84 SER A O 1
ATOM 655 N N . ILE A 1 85 ? -3.572 16.830 3.891 1.00 95.00 85 ILE A N 1
ATOM 656 C CA . ILE A 1 85 ? -4.905 16.493 4.387 1.00 95.00 85 ILE A CA 1
ATOM 657 C C . ILE A 1 85 ? -5.639 15.549 3.425 1.00 95.00 85 ILE A C 1
ATOM 659 O O . ILE A 1 85 ? -6.867 15.471 3.449 1.00 95.00 85 ILE A O 1
ATOM 663 N N . ALA A 1 86 ? -4.909 14.891 2.521 1.00 96.38 86 ALA A N 1
ATOM 664 C CA . ALA A 1 86 ? -5.517 14.086 1.478 1.00 96.38 86 ALA A CA 1
ATOM 665 C C . ALA A 1 86 ? -6.324 12.916 2.047 1.00 96.38 86 ALA A C 1
ATOM 667 O O . ALA A 1 86 ? -6.091 12.405 3.146 1.00 96.38 86 ALA A O 1
ATOM 668 N N . VAL A 1 87 ? -7.271 12.453 1.245 1.00 97.50 87 VAL A N 1
ATOM 669 C CA . VAL A 1 87 ? -8.125 11.326 1.597 1.00 97.50 87 VAL A CA 1
ATOM 670 C C . VAL A 1 87 ? -8.062 10.261 0.528 1.00 97.50 87 VAL A C 1
ATOM 672 O O . VAL A 1 87 ? -7.903 10.570 -0.648 1.00 97.50 87 VAL A O 1
ATOM 675 N N . ILE A 1 88 ? -8.209 9.002 0.920 1.00 97.56 88 ILE A N 1
ATOM 676 C CA . ILE A 1 88 ? -8.313 7.893 -0.031 1.00 97.56 88 ILE A CA 1
ATOM 677 C C . ILE A 1 88 ? -9.682 7.977 -0.715 1.00 97.56 88 ILE A C 1
ATOM 679 O O . ILE A 1 88 ? -10.717 7.842 -0.064 1.00 97.56 88 ILE A O 1
ATOM 683 N N . GLN A 1 89 ? -9.694 8.211 -2.026 1.00 94.88 89 GLN A N 1
ATOM 684 C CA . GLN A 1 89 ? -10.922 8.349 -2.817 1.00 94.88 89 GLN A CA 1
ATOM 685 C C . GLN A 1 89 ? -11.254 7.071 -3.592 1.00 94.88 89 GLN A C 1
ATOM 687 O O . GLN A 1 89 ? -12.425 6.756 -3.787 1.00 94.88 89 GLN A O 1
ATOM 692 N N . ASP A 1 90 ? -10.230 6.336 -4.032 1.00 93.81 90 ASP A N 1
ATOM 693 C CA . ASP A 1 90 ? -10.371 5.160 -4.887 1.00 93.81 90 ASP A CA 1
ATOM 694 C C . ASP A 1 90 ? -9.863 3.894 -4.180 1.00 93.81 90 ASP A C 1
ATOM 696 O O . ASP A 1 90 ? -8.693 3.517 -4.273 1.00 93.81 90 ASP A O 1
ATOM 700 N N . VAL A 1 91 ? -10.771 3.223 -3.462 1.00 95.06 91 VAL A N 1
ATOM 701 C CA . VAL A 1 91 ? -10.473 1.963 -2.757 1.00 95.06 91 VAL A CA 1
ATOM 702 C C . VAL A 1 91 ? -10.110 0.843 -3.731 1.00 95.06 91 VAL A C 1
ATOM 704 O O . VAL A 1 91 ? -9.298 -0.011 -3.394 1.00 95.06 91 VAL A O 1
ATOM 707 N N . GLY A 1 92 ? -10.662 0.850 -4.949 1.00 93.50 92 GLY A N 1
ATOM 708 C CA . GLY A 1 92 ? -10.346 -0.161 -5.955 1.00 93.50 92 GLY A CA 1
ATOM 709 C C . GLY A 1 92 ? -8.884 -0.076 -6.386 1.00 93.50 92 GLY A C 1
ATOM 710 O O . GLY A 1 92 ? -8.197 -1.096 -6.426 1.00 93.50 92 GLY A O 1
ATOM 711 N N . LEU A 1 93 ? -8.390 1.137 -6.636 1.00 94.56 93 LEU A N 1
ATOM 712 C CA . LEU A 1 93 ? -6.982 1.396 -6.939 1.00 94.56 93 LEU A CA 1
ATOM 713 C C . LEU A 1 93 ? -6.083 1.063 -5.740 1.00 94.56 93 LEU A C 1
ATOM 715 O O . LEU A 1 93 ? -5.061 0.393 -5.916 1.00 94.56 93 LEU A O 1
ATOM 719 N N . LEU A 1 94 ? -6.474 1.477 -4.527 1.00 97.38 94 LEU A N 1
ATOM 720 C CA . LEU A 1 94 ? -5.770 1.117 -3.294 1.00 97.38 94 LEU A CA 1
ATOM 721 C C . LEU A 1 94 ? -5.585 -0.403 -3.193 1.00 97.38 94 LEU A C 1
ATOM 723 O O . LEU A 1 94 ? -4.463 -0.883 -3.074 1.00 97.38 94 LEU A O 1
ATOM 727 N N . GLU A 1 95 ? -6.685 -1.144 -3.257 1.00 96.44 95 GLU A N 1
ATOM 728 C CA . GLU A 1 95 ? -6.723 -2.585 -3.037 1.00 96.44 95 GLU A CA 1
ATOM 729 C C . GLU A 1 95 ? -5.970 -3.361 -4.120 1.00 96.44 95 GLU A C 1
ATOM 731 O O . GLU A 1 95 ? -5.118 -4.187 -3.812 1.00 96.44 95 GLU A O 1
ATOM 736 N N . HIS A 1 96 ? -6.253 -3.081 -5.393 1.00 94.88 96 HIS A N 1
ATOM 737 C CA . HIS A 1 96 ? -5.764 -3.911 -6.494 1.00 94.88 96 HIS A CA 1
ATOM 738 C C . HIS A 1 96 ? -4.355 -3.536 -6.960 1.00 94.88 96 HIS A C 1
ATOM 740 O O . HIS A 1 96 ? -3.732 -4.327 -7.665 1.00 94.88 96 HIS A O 1
ATOM 746 N N . LEU A 1 97 ? -3.870 -2.330 -6.633 1.00 96.69 97 LEU A N 1
ATOM 747 C CA . LEU A 1 97 ? -2.570 -1.836 -7.095 1.00 96.69 97 LEU A CA 1
ATOM 748 C C . LEU A 1 97 ? -1.653 -1.415 -5.943 1.00 96.69 97 LEU A C 1
ATOM 750 O O . LEU A 1 97 ? -0.529 -1.902 -5.852 1.00 96.69 97 LEU A O 1
ATOM 754 N N . LEU A 1 98 ? -2.092 -0.513 -5.058 1.00 97.88 98 LEU A N 1
ATOM 755 C CA . LEU A 1 98 ? -1.211 -0.010 -3.991 1.00 97.88 98 LEU A CA 1
ATOM 756 C C . LEU A 1 98 ? -0.927 -1.065 -2.914 1.00 97.88 98 LEU A C 1
ATOM 758 O O . LEU A 1 98 ? 0.149 -1.060 -2.331 1.00 97.88 98 LEU A O 1
ATOM 762 N N . LEU A 1 99 ? -1.849 -1.987 -2.659 1.00 97.94 99 LEU A N 1
ATOM 763 C CA . LEU A 1 99 ? -1.668 -3.046 -1.665 1.00 97.94 99 LEU A CA 1
ATOM 764 C C . LEU A 1 99 ? -1.146 -4.366 -2.262 1.00 97.94 99 LEU A C 1
ATOM 766 O O . LEU A 1 99 ? -0.898 -5.313 -1.515 1.00 97.94 99 LEU A O 1
ATOM 770 N N . ASP A 1 100 ? -0.920 -4.439 -3.580 1.00 96.44 100 ASP A N 1
ATOM 771 C CA . ASP A 1 100 ? -0.422 -5.654 -4.233 1.00 96.44 100 ASP A CA 1
ATOM 772 C C . ASP A 1 100 ? 1.106 -5.769 -4.142 1.00 96.44 100 ASP A C 1
ATOM 774 O O . ASP A 1 100 ? 1.866 -5.077 -4.824 1.00 96.44 100 ASP A O 1
ATOM 778 N N . TRP A 1 101 ? 1.574 -6.698 -3.311 1.00 94.69 101 TRP A N 1
ATOM 779 C CA . TRP A 1 101 ? 2.998 -6.909 -3.068 1.00 94.69 101 TRP A CA 1
ATOM 780 C C . TRP A 1 101 ? 3.799 -7.286 -4.320 1.00 94.69 101 TRP A C 1
ATOM 782 O O . TRP A 1 101 ? 4.986 -6.977 -4.362 1.00 94.69 101 TRP A O 1
ATOM 792 N N . LYS A 1 102 ? 3.201 -7.919 -5.342 1.00 93.50 102 LYS A N 1
ATOM 793 C CA . LYS A 1 102 ? 3.924 -8.354 -6.553 1.00 93.50 102 LYS A CA 1
ATOM 794 C C . LYS A 1 102 ? 4.388 -7.169 -7.383 1.00 93.50 102 LYS A C 1
ATOM 796 O O . LYS A 1 102 ? 5.413 -7.258 -8.056 1.00 93.50 102 LYS A O 1
ATOM 801 N N . ILE A 1 103 ? 3.633 -6.069 -7.351 1.00 95.75 103 ILE A N 1
ATOM 802 C CA . ILE A 1 103 ? 4.022 -4.812 -7.995 1.00 95.75 103 ILE A CA 1
ATOM 803 C C . ILE A 1 103 ? 5.228 -4.223 -7.262 1.00 95.75 103 ILE A C 1
ATOM 805 O O . ILE A 1 103 ? 6.219 -3.850 -7.890 1.00 95.75 103 ILE A O 1
ATOM 809 N N . TRP A 1 104 ? 5.161 -4.163 -5.932 1.00 95.69 104 TRP A N 1
ATOM 810 C CA . TRP A 1 104 ? 6.139 -3.431 -5.129 1.00 95.69 104 TRP A CA 1
ATOM 811 C C . TRP A 1 104 ? 7.406 -4.224 -4.810 1.00 95.69 104 TRP A C 1
ATOM 813 O O . TRP A 1 104 ? 8.463 -3.625 -4.628 1.00 95.69 104 TRP A O 1
ATOM 823 N N . SER A 1 105 ? 7.359 -5.557 -4.821 1.00 92.12 105 SER A N 1
ATOM 824 C CA . SER A 1 105 ? 8.534 -6.405 -4.586 1.00 92.12 105 SER A CA 1
ATOM 825 C C . SER A 1 105 ? 9.575 -6.319 -5.705 1.00 92.12 105 SER A C 1
ATOM 827 O O . SER A 1 105 ? 10.747 -6.597 -5.468 1.00 92.12 105 SER A O 1
ATOM 829 N N . LYS A 1 106 ? 9.160 -5.942 -6.922 1.00 92.31 106 LYS A N 1
ATOM 830 C CA . LYS A 1 106 ? 10.049 -5.687 -8.071 1.00 92.31 106 LYS A CA 1
ATOM 831 C C . LYS A 1 106 ? 10.387 -4.204 -8.268 1.00 92.31 106 LYS A C 1
ATOM 833 O O . LYS A 1 106 ? 11.024 -3.868 -9.267 1.00 92.31 106 LYS A O 1
ATOM 838 N N . ALA A 1 107 ? 9.878 -3.325 -7.406 1.00 93.62 107 ALA A N 1
ATOM 839 C CA . ALA A 1 107 ? 10.092 -1.892 -7.528 1.00 93.62 107 ALA A CA 1
ATOM 840 C C . ALA A 1 107 ? 11.553 -1.519 -7.257 1.00 93.62 107 ALA A C 1
ATOM 842 O O . ALA A 1 107 ? 12.304 -2.276 -6.640 1.00 93.62 107 ALA A O 1
ATOM 843 N N . GLU A 1 108 ? 11.950 -0.334 -7.714 1.00 93.50 108 GLU A N 1
ATOM 844 C CA . GLU A 1 108 ? 13.271 0.205 -7.403 1.00 93.50 108 GLU A CA 1
ATOM 845 C C . GLU A 1 108 ? 13.459 0.379 -5.886 1.00 93.50 108 GLU A C 1
ATOM 847 O O . GLU A 1 108 ? 12.503 0.543 -5.114 1.00 93.50 108 GLU A O 1
ATOM 852 N N . THR A 1 109 ? 14.716 0.341 -5.439 1.00 91.50 109 THR A N 1
ATOM 853 C CA . THR A 1 109 ? 15.064 0.410 -4.017 1.00 91.50 109 THR A CA 1
ATOM 854 C C . THR A 1 109 ? 14.436 1.631 -3.346 1.00 91.50 109 THR A C 1
ATOM 856 O O . THR A 1 109 ? 14.627 2.769 -3.765 1.00 91.50 109 THR A O 1
ATOM 859 N N . GLY A 1 110 ? 13.705 1.392 -2.256 1.00 92.56 110 GLY A N 1
ATOM 860 C CA . GLY A 1 110 ? 13.081 2.443 -1.451 1.00 92.56 110 GLY A CA 1
ATOM 861 C C . GLY A 1 110 ? 11.694 2.888 -1.923 1.00 92.56 110 GLY A C 1
ATOM 862 O O . GLY A 1 110 ? 10.994 3.530 -1.141 1.00 92.56 110 GLY A O 1
ATOM 863 N N . VAL A 1 111 ? 11.236 2.515 -3.122 1.00 95.50 111 VAL A N 1
ATOM 864 C CA . VAL A 1 111 ? 9.897 2.894 -3.615 1.00 95.50 111 VAL A CA 1
ATOM 865 C C . VAL A 1 111 ? 8.798 2.304 -2.729 1.00 95.50 111 VAL A C 1
ATOM 867 O O . VAL A 1 111 ? 7.926 3.032 -2.260 1.00 95.50 111 VAL A O 1
ATOM 870 N N . TRP A 1 112 ? 8.884 1.010 -2.400 1.00 96.31 112 TRP A N 1
ATOM 871 C CA . TRP A 1 112 ? 7.899 0.348 -1.533 1.00 96.31 112 TRP A CA 1
ATOM 872 C C . TRP A 1 112 ? 7.851 0.959 -0.124 1.00 96.31 112 TRP A C 1
ATOM 874 O O . TRP A 1 112 ? 6.779 1.208 0.420 1.00 96.31 112 TRP A O 1
ATOM 884 N N . LYS A 1 113 ? 9.013 1.293 0.449 1.00 95.38 113 LYS A N 1
ATOM 885 C CA . LYS A 1 113 ? 9.092 2.001 1.736 1.00 95.38 113 LYS A CA 1
ATOM 886 C C . LYS A 1 113 ? 8.353 3.341 1.681 1.00 95.38 113 LYS A C 1
ATOM 888 O O . LYS A 1 113 ? 7.614 3.668 2.602 1.00 95.38 113 LYS A O 1
ATOM 893 N N . ASN A 1 114 ? 8.545 4.115 0.615 1.00 96.56 114 ASN A N 1
ATOM 894 C CA . ASN A 1 114 ? 7.912 5.427 0.485 1.00 96.56 114 ASN A CA 1
ATOM 895 C C . ASN A 1 114 ? 6.403 5.342 0.246 1.00 96.56 114 ASN A C 1
ATOM 897 O O . ASN A 1 114 ? 5.672 6.197 0.737 1.00 96.56 114 ASN A O 1
ATOM 901 N N . LEU A 1 115 ? 5.926 4.296 -0.431 1.00 97.75 115 LEU A N 1
ATOM 902 C CA . LEU A 1 115 ? 4.498 4.001 -0.492 1.00 97.75 115 LEU A CA 1
ATOM 903 C C . LEU A 1 115 ? 3.906 3.830 0.908 1.00 97.75 115 LEU A C 1
ATOM 905 O O . LEU A 1 115 ? 2.900 4.456 1.231 1.00 97.75 115 LEU A O 1
ATOM 909 N N . LEU A 1 116 ? 4.532 3.002 1.746 1.00 98.12 116 LEU A N 1
ATOM 910 C CA . LEU A 1 116 ? 4.019 2.757 3.090 1.00 98.12 116 LEU A CA 1
ATOM 911 C C . LEU A 1 116 ? 4.143 3.980 3.992 1.00 98.12 116 LEU A C 1
ATOM 913 O O . LEU A 1 116 ? 3.210 4.271 4.727 1.00 98.12 116 LEU A O 1
ATOM 917 N N . ALA A 1 117 ? 5.223 4.752 3.871 1.00 97.00 117 ALA A N 1
ATOM 918 C CA . ALA A 1 117 ? 5.351 6.027 4.568 1.00 97.00 117 ALA A CA 1
ATOM 919 C C . ALA A 1 117 ? 4.244 7.022 4.163 1.00 97.00 117 ALA A C 1
ATOM 921 O O . ALA A 1 117 ? 3.731 7.758 5.004 1.00 97.00 117 ALA A O 1
ATOM 922 N N . ALA A 1 118 ? 3.827 7.026 2.893 1.00 97.38 118 ALA A N 1
ATOM 923 C CA . ALA A 1 118 ? 2.702 7.836 2.440 1.00 97.38 118 ALA A CA 1
ATOM 924 C C . ALA A 1 118 ? 1.359 7.338 3.012 1.00 97.38 118 ALA A C 1
ATOM 926 O O . ALA A 1 118 ? 0.529 8.159 3.397 1.00 97.38 118 ALA A O 1
ATOM 927 N N . LEU A 1 119 ? 1.155 6.019 3.135 1.00 98.19 119 LEU A N 1
ATOM 928 C CA . LEU A 1 119 ? -0.018 5.459 3.824 1.00 98.19 119 LEU A CA 1
ATOM 929 C C . LEU A 1 119 ? -0.015 5.780 5.328 1.00 98.19 119 LEU A C 1
ATOM 931 O O . LEU A 1 119 ? -1.056 6.170 5.847 1.00 98.19 119 LEU A O 1
ATOM 935 N N . GLU A 1 120 ? 1.136 5.696 6.007 1.00 97.88 120 GLU A N 1
ATOM 936 C CA . GLU A 1 120 ? 1.300 6.117 7.411 1.00 97.88 120 GLU A CA 1
ATOM 937 C C . GLU A 1 120 ? 0.885 7.587 7.598 1.00 97.88 120 GLU A C 1
ATOM 939 O O . GLU A 1 120 ? 0.163 7.921 8.535 1.00 97.88 120 GLU A O 1
ATOM 944 N N . LEU A 1 121 ? 1.265 8.477 6.673 1.00 96.81 121 LEU A N 1
ATOM 945 C CA . LEU A 1 121 ? 0.881 9.890 6.744 1.00 96.81 121 LEU A CA 1
ATOM 946 C C . LEU A 1 121 ? -0.628 10.126 6.638 1.00 96.81 121 LEU A C 1
ATOM 948 O O . LEU A 1 121 ? -1.100 11.112 7.203 1.00 96.81 121 LEU A O 1
ATOM 952 N N . LEU A 1 122 ? -1.371 9.265 5.938 1.00 97.69 122 LEU A N 1
ATOM 953 C CA . LEU A 1 122 ? -2.828 9.377 5.807 1.00 97.69 122 LEU A CA 1
ATOM 954 C C . LEU A 1 122 ? -3.571 9.001 7.097 1.00 97.69 122 LEU A C 1
ATOM 956 O O . LEU A 1 122 ? -4.727 9.401 7.262 1.00 97.69 122 LEU A O 1
ATOM 960 N N . ILE A 1 123 ? -2.925 8.248 7.991 1.00 97.44 123 ILE A N 1
ATOM 961 C CA . ILE A 1 123 ? -3.517 7.717 9.228 1.00 97.44 123 ILE A CA 1
ATOM 962 C C . ILE A 1 123 ? -2.800 8.173 10.504 1.00 97.44 123 ILE A C 1
ATOM 964 O O . ILE A 1 123 ? -3.073 7.642 11.570 1.00 97.44 123 ILE A O 1
ATOM 968 N N . ARG A 1 124 ? -1.914 9.171 10.424 1.00 96.06 124 ARG A N 1
ATOM 969 C CA . ARG A 1 124 ? -1.276 9.776 11.605 1.00 96.06 124 ARG A CA 1
ATOM 970 C C . ARG A 1 124 ? -2.309 10.425 12.542 1.00 96.06 124 ARG A C 1
ATOM 972 O O . ARG A 1 124 ? -3.263 11.031 12.053 1.00 96.06 124 ARG A O 1
ATOM 979 N N . ASP A 1 125 ? -2.030 10.432 13.846 1.00 92.19 125 ASP A N 1
ATOM 980 C CA . ASP A 1 125 ? -2.904 10.966 14.915 1.00 92.19 125 ASP A CA 1
ATOM 981 C C . ASP A 1 125 ? -3.490 12.362 14.647 1.00 92.19 125 ASP A C 1
ATOM 983 O O . ASP A 1 125 ? -4.634 12.655 14.976 1.00 92.19 125 ASP A O 1
ATOM 987 N N . ASN A 1 126 ? -2.707 13.249 14.027 1.00 92.31 126 ASN A N 1
ATOM 988 C CA . ASN A 1 126 ? -3.106 14.635 13.763 1.00 92.31 126 ASN A CA 1
ATOM 989 C C . ASN A 1 126 ? -3.672 14.850 12.348 1.00 92.31 126 ASN A C 1
ATOM 991 O O . ASN A 1 126 ? -3.760 15.988 11.883 1.00 92.31 126 ASN A O 1
ATOM 995 N N . HIS A 1 127 ? -4.002 13.784 11.615 1.00 96.44 127 HIS A N 1
ATOM 996 C CA . HIS A 1 127 ? -4.595 13.911 10.289 1.00 96.44 127 HIS A CA 1
ATOM 997 C C . HIS A 1 127 ? -6.086 14.285 10.403 1.00 96.44 127 HIS A C 1
ATOM 999 O O . HIS A 1 127 ? -6.854 13.526 10.996 1.00 96.44 127 HIS A O 1
ATOM 1005 N N . PRO A 1 128 ? -6.566 15.382 9.782 1.00 96.56 128 PRO A N 1
ATOM 1006 C CA . PRO A 1 128 ? -7.963 15.824 9.923 1.00 96.56 128 PRO A CA 1
ATOM 1007 C C . PRO A 1 128 ? -9.010 14.782 9.505 1.00 96.56 128 PRO A C 1
ATOM 1009 O O . PRO A 1 128 ? -10.145 14.795 9.976 1.00 96.56 128 PRO A O 1
ATOM 1012 N N . HIS A 1 129 ? -8.622 13.869 8.614 1.00 97.31 129 HIS A N 1
ATOM 1013 C CA . HIS A 1 129 ? -9.463 12.791 8.096 1.00 97.31 129 HIS A CA 1
ATOM 1014 C C . HIS A 1 129 ? -8.934 11.392 8.452 1.00 97.31 129 HIS A C 1
ATOM 1016 O O . HIS A 1 129 ? -9.193 10.442 7.718 1.00 97.31 129 HIS A O 1
ATOM 1022 N N . GLN A 1 130 ? -8.182 11.258 9.552 1.00 97.25 130 GLN A N 1
ATOM 1023 C CA . GLN A 1 130 ? -7.560 9.998 9.987 1.00 97.25 130 GLN A CA 1
ATOM 1024 C C . GLN A 1 130 ? -8.548 8.821 9.964 1.00 97.25 130 GLN A C 1
ATOM 1026 O O . GLN A 1 130 ? -8.354 7.856 9.229 1.00 97.25 130 GLN A O 1
ATOM 1031 N N . MET A 1 131 ? -9.664 8.942 10.692 1.00 97.12 131 MET A N 1
ATOM 1032 C CA . MET A 1 131 ? -10.674 7.881 10.793 1.00 97.12 131 MET A CA 1
ATOM 1033 C C . 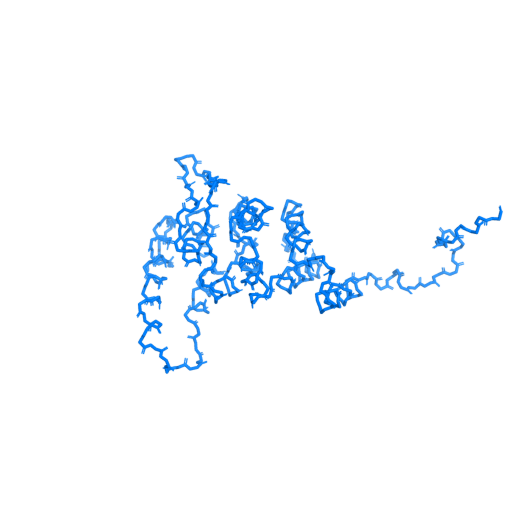MET A 1 131 ? -11.296 7.517 9.446 1.00 97.12 131 MET A C 1
ATOM 1035 O O . MET A 1 131 ? -11.579 6.348 9.189 1.00 97.12 131 MET A O 1
ATOM 1039 N N . PHE A 1 132 ? -11.495 8.502 8.568 1.00 98.00 132 PHE A N 1
ATOM 1040 C CA . PHE A 1 132 ? -11.978 8.236 7.219 1.00 98.00 132 PHE A CA 1
ATOM 1041 C C . PHE A 1 132 ? -10.954 7.405 6.441 1.00 98.00 132 PHE A C 1
ATOM 1043 O O . PHE A 1 132 ? -11.315 6.381 5.871 1.00 98.00 132 PHE A O 1
ATOM 1050 N N . ASN A 1 133 ? -9.676 7.787 6.465 1.00 98.44 133 ASN A N 1
ATOM 1051 C CA . ASN A 1 133 ? -8.612 7.051 5.782 1.00 98.44 133 ASN A CA 1
ATOM 1052 C C . ASN A 1 133 ? -8.427 5.635 6.346 1.00 98.44 133 ASN A C 1
ATOM 1054 O O . ASN A 1 133 ? -8.316 4.695 5.561 1.00 98.44 133 ASN A O 1
ATOM 1058 N N . ILE A 1 134 ? -8.504 5.454 7.670 1.00 98.38 134 ILE A N 1
ATOM 1059 C CA . ILE A 1 134 ? -8.530 4.127 8.309 1.00 98.38 134 ILE A CA 1
ATOM 1060 C C . ILE A 1 134 ? -9.685 3.288 7.747 1.00 98.38 134 ILE A C 1
ATOM 1062 O O . ILE A 1 134 ? -9.472 2.158 7.312 1.00 98.38 134 ILE A O 1
ATOM 1066 N N . GLN A 1 135 ? -10.899 3.842 7.657 1.00 98.12 135 GLN A N 1
ATOM 1067 C CA . GLN A 1 135 ? -12.039 3.127 7.072 1.00 98.12 135 GLN A CA 1
ATOM 1068 C C . GLN A 1 135 ? -11.811 2.745 5.603 1.00 98.12 135 GLN A C 1
ATOM 1070 O O . GLN A 1 135 ? -12.231 1.666 5.187 1.00 98.12 135 GLN A O 1
ATOM 1075 N N . GLN A 1 136 ? -11.158 3.593 4.805 1.00 98.50 136 GLN A N 1
ATOM 1076 C CA . GLN A 1 136 ? -10.837 3.263 3.411 1.00 98.50 136 GLN A CA 1
ATOM 1077 C C . GLN A 1 136 ? -9.772 2.159 3.314 1.00 98.50 136 GLN A C 1
ATOM 1079 O O . GLN A 1 136 ? -9.921 1.249 2.499 1.00 98.50 136 GLN A O 1
ATOM 1084 N N . LEU A 1 137 ? -8.749 2.178 4.177 1.00 98.62 137 LEU A N 1
ATOM 1085 C CA . LEU A 1 137 ? -7.754 1.103 4.275 1.00 98.62 137 LEU A CA 1
ATOM 1086 C C . LEU A 1 137 ? -8.387 -0.237 4.670 1.00 98.62 137 LEU A C 1
ATOM 1088 O O . LEU A 1 137 ? -8.067 -1.274 4.085 1.00 98.62 137 LEU A O 1
ATOM 1092 N N . LEU A 1 138 ? -9.314 -0.214 5.629 1.00 98.06 138 LEU A N 1
ATOM 1093 C CA . LEU A 1 138 ? -10.066 -1.396 6.049 1.00 98.06 138 LEU A CA 1
ATOM 1094 C C . LEU A 1 138 ? -10.954 -1.932 4.920 1.00 98.06 138 LEU A C 1
ATOM 1096 O O . LEU A 1 138 ? -10.943 -3.136 4.664 1.00 98.06 138 LEU A O 1
ATOM 1100 N N . LYS A 1 139 ? -11.650 -1.057 4.178 1.00 97.62 139 LYS A N 1
ATOM 1101 C CA . LYS A 1 139 ? -12.406 -1.447 2.970 1.00 97.62 139 LYS A CA 1
ATOM 1102 C C . LYS A 1 139 ? -11.507 -2.075 1.903 1.00 97.62 139 LYS A C 1
ATOM 1104 O O . LYS A 1 139 ? -11.912 -3.049 1.284 1.00 97.62 139 LYS A O 1
ATOM 1109 N N . GLY A 1 140 ? -10.287 -1.560 1.735 1.00 96.94 140 GLY A N 1
ATOM 1110 C CA . GLY A 1 140 ? -9.261 -2.129 0.854 1.00 96.94 140 GLY A CA 1
ATOM 1111 C C . GLY A 1 140 ? -8.559 -3.371 1.417 1.00 96.94 140 GLY A C 1
ATOM 1112 O O . GLY A 1 140 ? -7.604 -3.860 0.819 1.00 96.94 140 GLY A O 1
ATOM 1113 N N . ARG A 1 141 ? -9.001 -3.887 2.574 1.00 97.62 141 ARG A N 1
ATOM 1114 C CA . ARG A 1 141 ? -8.469 -5.095 3.221 1.00 97.62 141 ARG A CA 1
ATOM 1115 C C . ARG A 1 141 ? -6.956 -5.020 3.465 1.00 97.62 141 ARG A C 1
ATOM 1117 O O . ARG A 1 141 ? -6.244 -5.997 3.226 1.00 97.62 141 ARG A O 1
ATOM 1124 N N . VAL A 1 142 ? -6.455 -3.873 3.940 1.00 98.38 142 VAL A N 1
ATOM 1125 C CA . VAL A 1 142 ? -5.011 -3.618 4.139 1.00 98.38 142 VAL A CA 1
ATOM 1126 C C . VAL A 1 142 ? -4.306 -4.717 4.937 1.00 98.38 142 VAL A C 1
ATOM 1128 O O . VAL A 1 142 ? -3.272 -5.224 4.506 1.00 98.38 142 VAL A O 1
ATOM 1131 N N . VAL A 1 143 ? -4.906 -5.163 6.046 1.00 98.06 143 VAL A N 1
ATOM 1132 C CA . VAL A 1 143 ? -4.304 -6.177 6.923 1.00 98.06 143 VAL A CA 1
ATOM 1133 C C . VAL A 1 143 ? -4.175 -7.512 6.193 1.00 98.06 143 VAL A C 1
ATOM 1135 O O . VAL A 1 143 ? -3.121 -8.137 6.233 1.00 98.06 143 VAL A O 1
ATOM 1138 N N . HIS A 1 144 ? -5.206 -7.923 5.452 1.00 96.94 144 HIS A N 1
ATOM 1139 C CA . HIS A 1 144 ? -5.164 -9.150 4.657 1.00 96.94 144 HIS A CA 1
ATOM 1140 C C . HIS A 1 144 ? -4.043 -9.117 3.613 1.00 96.94 144 HIS A C 1
ATOM 1142 O O . HIS A 1 144 ? -3.294 -10.083 3.496 1.00 96.94 144 HIS A O 1
ATOM 1148 N N . HIS A 1 145 ? -3.893 -8.009 2.884 1.00 97.56 145 HIS A N 1
ATOM 1149 C CA . HIS A 1 145 ? -2.844 -7.878 1.871 1.00 97.56 145 HIS A CA 1
ATOM 1150 C C . HIS A 1 145 ? -1.438 -7.930 2.479 1.00 97.56 145 HIS A C 1
ATOM 1152 O O . HIS A 1 145 ? -0.566 -8.606 1.935 1.00 97.56 145 HIS A O 1
ATOM 1158 N N . PHE A 1 146 ? -1.225 -7.283 3.628 1.00 97.25 146 PHE A N 1
ATOM 1159 C CA . PHE A 1 146 ? 0.065 -7.316 4.321 1.00 97.25 146 PHE A CA 1
ATOM 1160 C C . PHE A 1 146 ? 0.411 -8.719 4.823 1.00 97.25 146 PHE A C 1
ATOM 1162 O O . PHE A 1 146 ? 1.521 -9.197 4.593 1.00 97.25 146 PHE A O 1
ATOM 1169 N N . LEU A 1 147 ? -0.540 -9.412 5.454 1.00 95.50 147 LEU A N 1
ATOM 1170 C CA . LEU A 1 147 ? -0.324 -10.774 5.949 1.00 95.50 147 LEU A CA 1
ATOM 1171 C C . LEU A 1 147 ? -0.103 -11.769 4.800 1.00 95.50 147 LEU A C 1
ATOM 1173 O O . LEU A 1 147 ? 0.797 -12.602 4.884 1.00 95.50 147 LEU A O 1
ATOM 1177 N N . LEU A 1 148 ? -0.845 -11.637 3.695 1.00 93.00 148 LEU A N 1
ATOM 1178 C CA . LEU A 1 148 ? -0.640 -12.445 2.491 1.00 93.00 148 LEU A CA 1
ATOM 1179 C C . LEU A 1 148 ? 0.757 -12.227 1.893 1.00 93.00 148 LEU A C 1
ATOM 1181 O O . LEU A 1 148 ? 1.425 -13.193 1.527 1.00 93.00 148 LEU A O 1
ATOM 1185 N N . ALA A 1 149 ? 1.215 -10.975 1.811 1.00 92.38 149 ALA A N 1
ATOM 1186 C CA . ALA A 1 149 ? 2.559 -10.654 1.339 1.00 92.38 149 ALA A CA 1
ATOM 1187 C C . ALA A 1 149 ? 3.630 -11.320 2.215 1.00 92.38 149 ALA A C 1
ATOM 1189 O O . ALA A 1 149 ? 4.545 -11.960 1.694 1.00 92.38 149 ALA A O 1
ATOM 1190 N N . CYS A 1 150 ? 3.481 -11.225 3.541 1.00 90.69 150 CYS A N 1
ATOM 1191 C CA . CYS A 1 150 ? 4.358 -11.892 4.500 1.00 90.69 150 CYS A CA 1
ATOM 1192 C C . CYS A 1 150 ? 4.372 -13.409 4.305 1.00 90.69 150 CYS A C 1
ATOM 1194 O O . CYS A 1 150 ? 5.451 -13.992 4.241 1.00 90.69 150 CYS A O 1
ATOM 1196 N N . GLN A 1 151 ? 3.201 -14.037 4.175 1.00 88.38 151 GLN A N 1
ATOM 1197 C CA . GLN A 1 151 ? 3.087 -15.484 4.010 1.00 88.38 151 GLN A CA 1
ATOM 1198 C C . GLN A 1 151 ? 3.803 -15.953 2.738 1.00 88.38 151 GLN A C 1
ATOM 1200 O O . GLN A 1 151 ? 4.706 -16.787 2.798 1.00 88.38 151 GLN A O 1
ATOM 1205 N N . VAL A 1 152 ? 3.461 -15.367 1.588 1.00 86.62 152 VAL A N 1
ATOM 1206 C CA . VAL A 1 152 ? 3.998 -15.809 0.295 1.00 86.62 152 VAL A CA 1
ATOM 1207 C C . VAL A 1 152 ? 5.508 -15.576 0.211 1.00 86.62 152 VAL A C 1
ATOM 1209 O O . VAL A 1 152 ? 6.241 -16.455 -0.242 1.00 86.62 152 VAL A O 1
ATOM 1212 N N . LEU A 1 153 ? 6.002 -14.425 0.677 1.00 81.62 153 LEU A N 1
ATOM 1213 C CA . LEU A 1 153 ? 7.433 -14.110 0.630 1.00 81.62 153 LEU A CA 1
ATOM 1214 C C . LEU A 1 153 ? 8.260 -14.899 1.655 1.00 81.62 153 LEU A C 1
ATOM 1216 O O . LEU A 1 153 ? 9.462 -15.060 1.455 1.00 81.62 153 LEU A O 1
ATOM 1220 N N . GLN A 1 154 ? 7.651 -15.408 2.730 1.00 76.50 154 GLN A N 1
ATOM 1221 C CA . GLN A 1 154 ? 8.307 -16.342 3.650 1.00 76.50 154 GLN A CA 1
ATOM 1222 C C . GLN A 1 154 ? 8.379 -17.760 3.073 1.00 76.50 154 GLN A C 1
ATOM 1224 O O . GLN A 1 154 ? 9.454 -18.358 3.109 1.00 76.50 154 GLN A O 1
ATOM 122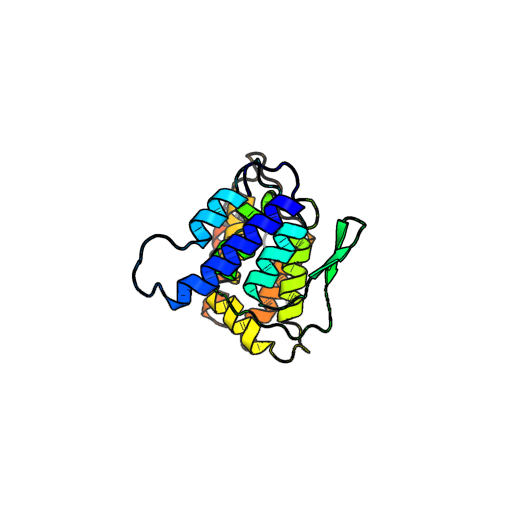9 N N . GLU A 1 155 ? 7.284 -18.271 2.500 1.00 76.06 155 GLU A N 1
ATOM 1230 C CA . GLU A 1 155 ? 7.222 -19.611 1.891 1.00 76.06 155 GLU A CA 1
ATOM 1231 C C . GLU A 1 155 ? 8.203 -19.762 0.719 1.00 76.06 155 GLU A C 1
ATOM 1233 O O . GLU A 1 155 ? 8.829 -20.805 0.552 1.00 76.06 155 GLU A O 1
ATOM 1238 N N . HIS A 1 156 ? 8.404 -18.703 -0.070 1.00 69.38 156 HIS A N 1
ATOM 1239 C CA . HIS A 1 156 ? 9.267 -18.752 -1.252 1.00 69.38 156 HIS A CA 1
ATOM 1240 C C . HIS A 1 156 ? 10.720 -18.311 -0.996 1.00 69.38 156 HIS A C 1
ATOM 1242 O O . HIS A 1 156 ? 11.464 -18.063 -1.952 1.00 69.38 156 HIS A O 1
ATOM 1248 N N . ARG A 1 157 ? 11.167 -18.237 0.268 1.00 59.84 157 ARG A N 1
ATOM 1249 C CA . ARG A 1 157 ? 12.566 -17.905 0.614 1.00 59.84 157 ARG A CA 1
ATOM 1250 C C . ARG A 1 157 ? 13.593 -18.847 -0.022 1.00 59.84 157 ARG A C 1
ATOM 1252 O O . ARG A 1 157 ? 14.726 -18.438 -0.252 1.00 59.84 157 ARG A O 1
ATOM 1259 N N . GLU A 1 158 ? 13.202 -20.075 -0.352 1.00 53.28 158 GLU A N 1
ATOM 1260 C CA . GLU A 1 158 ? 14.074 -21.062 -1.002 1.00 53.28 158 GLU A CA 1
ATOM 1261 C C . GLU A 1 158 ? 14.255 -20.805 -2.517 1.00 53.28 158 GLU A C 1
ATOM 1263 O O . GLU A 1 158 ? 15.213 -21.282 -3.121 1.00 53.28 158 GLU A O 1
ATOM 1268 N N . GLY A 1 159 ? 13.381 -19.998 -3.139 1.00 48.41 159 GLY A N 1
ATOM 1269 C CA . GLY A 1 159 ? 13.246 -19.855 -4.596 1.00 48.41 159 GLY A CA 1
ATOM 1270 C C . GLY A 1 159 ? 13.807 -18.575 -5.230 1.00 48.41 159 GLY A C 1
ATOM 1271 O O . GLY A 1 159 ? 13.411 -18.254 -6.345 1.00 48.41 159 GLY A O 1
ATOM 1272 N N . HIS A 1 160 ? 14.709 -17.848 -4.555 1.00 51.03 160 HIS A N 1
ATOM 1273 C CA . HIS A 1 160 ? 15.327 -16.582 -5.021 1.00 51.03 160 HIS A CA 1
ATOM 1274 C C . HIS A 1 160 ? 14.464 -15.310 -4.883 1.00 51.03 160 HIS A C 1
ATOM 1276 O O . HIS A 1 160 ? 14.837 -14.263 -5.417 1.00 51.03 160 HIS A O 1
ATOM 1282 N N . LEU A 1 161 ? 13.341 -15.352 -4.158 1.00 56.16 161 LEU A N 1
ATOM 1283 C CA . LEU A 1 161 ? 12.594 -14.133 -3.832 1.00 56.16 161 LEU A CA 1
ATOM 1284 C C . LEU A 1 161 ? 13.305 -13.331 -2.729 1.00 56.16 161 LEU A C 1
ATOM 1286 O O . LEU A 1 161 ? 13.788 -13.883 -1.740 1.00 56.16 161 LEU A O 1
ATOM 1290 N N . THR A 1 162 ? 13.386 -12.012 -2.916 1.00 62.44 162 THR A N 1
ATOM 1291 C CA . THR A 1 162 ? 13.953 -11.077 -1.941 1.00 62.44 162 THR A CA 1
ATOM 1292 C C . THR A 1 162 ? 13.078 -11.034 -0.689 1.00 62.44 162 THR A C 1
ATOM 1294 O O . THR A 1 162 ? 11.853 -10.952 -0.765 1.00 62.44 162 THR A O 1
ATOM 1297 N N . CYS A 1 163 ? 13.702 -11.098 0.489 1.00 74.44 163 CYS A N 1
ATOM 1298 C CA . CYS A 1 163 ? 12.989 -10.882 1.746 1.00 74.44 163 CYS A CA 1
ATOM 1299 C C . CYS A 1 163 ? 12.359 -9.481 1.751 1.00 74.44 163 CYS A C 1
ATOM 1301 O O . CYS A 1 163 ? 12.939 -8.538 1.210 1.00 74.44 163 CYS A O 1
ATOM 1303 N N . ILE A 1 164 ? 11.204 -9.340 2.407 1.00 84.38 164 ILE A N 1
ATOM 1304 C CA . ILE A 1 164 ? 10.604 -8.030 2.672 1.00 84.38 164 ILE A CA 1
ATOM 1305 C C . ILE A 1 164 ? 11.647 -7.154 3.396 1.00 84.38 164 ILE A C 1
ATOM 1307 O O . ILE A 1 164 ? 12.211 -7.615 4.398 1.00 84.38 164 ILE A O 1
ATOM 1311 N N . PRO A 1 165 ? 11.932 -5.928 2.911 1.00 89.25 165 PRO A N 1
ATOM 1312 C CA . PRO A 1 165 ? 12.846 -5.011 3.585 1.00 89.25 165 PRO A CA 1
ATOM 1313 C C . PRO A 1 165 ? 12.383 -4.703 5.011 1.00 89.25 165 PRO A C 1
ATOM 1315 O O . PRO A 1 165 ? 11.185 -4.577 5.269 1.00 89.25 165 PRO A O 1
ATOM 1318 N N . GLN A 1 166 ? 13.323 -4.538 5.941 1.00 90.50 166 GLN A N 1
ATOM 1319 C CA . GLN A 1 166 ? 12.999 -4.319 7.353 1.00 90.50 166 GLN A CA 1
ATOM 1320 C C . GLN A 1 166 ? 12.092 -3.098 7.557 1.00 90.50 166 GLN A C 1
ATOM 1322 O O . GLN A 1 166 ? 11.156 -3.152 8.351 1.00 90.50 166 GLN A O 1
ATOM 1327 N N . GLU A 1 167 ? 12.327 -2.011 6.825 1.00 93.00 167 GLU A N 1
ATOM 1328 C CA . GLU A 1 167 ? 11.514 -0.799 6.912 1.00 93.00 167 GLU A CA 1
ATOM 1329 C C . GLU A 1 167 ? 10.073 -1.041 6.463 1.00 93.00 167 GLU A C 1
ATOM 1331 O O . GLU A 1 167 ? 9.154 -0.502 7.067 1.00 93.00 167 GLU A O 1
ATOM 1336 N N . VAL A 1 168 ? 9.873 -1.894 5.453 1.00 94.94 168 VAL A N 1
ATOM 1337 C CA . VAL A 1 168 ? 8.540 -2.279 4.970 1.00 94.94 168 VAL A CA 1
ATOM 1338 C C . VAL A 1 168 ? 7.807 -3.086 6.046 1.00 94.94 168 VAL A C 1
ATOM 1340 O O . VAL A 1 168 ? 6.651 -2.796 6.342 1.00 94.94 168 VAL A O 1
ATOM 1343 N N . CYS A 1 169 ? 8.494 -4.025 6.708 1.00 93.44 169 CYS A N 1
ATOM 1344 C CA . CYS A 1 169 ? 7.933 -4.775 7.837 1.00 93.44 169 CYS A CA 1
ATOM 1345 C C . CYS A 1 169 ? 7.530 -3.862 9.007 1.00 93.44 169 CYS A C 1
ATOM 1347 O O . CYS A 1 169 ? 6.459 -4.036 9.583 1.00 93.44 169 CYS A O 1
ATOM 1349 N N . LEU A 1 170 ? 8.374 -2.888 9.362 1.00 96.38 170 LEU A N 1
ATOM 1350 C CA . LEU A 1 170 ? 8.072 -1.940 10.439 1.00 96.38 170 LEU A CA 1
ATOM 1351 C C . LEU A 1 170 ? 6.846 -1.086 10.105 1.00 96.38 170 LEU A C 1
ATOM 1353 O O . LEU A 1 170 ? 5.988 -0.886 10.961 1.00 96.38 170 LEU A O 1
ATOM 1357 N N . SER A 1 171 ? 6.735 -0.627 8.859 1.00 97.94 171 SER A N 1
ATOM 1358 C CA . SER A 1 171 ? 5.563 0.108 8.391 1.00 97.94 171 SER A CA 1
ATOM 1359 C C . SER A 1 171 ? 4.290 -0.740 8.392 1.00 97.94 171 SER A C 1
ATOM 1361 O O . SER A 1 171 ? 3.234 -0.242 8.774 1.00 97.94 171 SER A O 1
ATOM 1363 N N . TYR A 1 172 ? 4.368 -2.027 8.027 1.00 97.50 172 TYR A N 1
ATOM 1364 C CA . TYR A 1 172 ? 3.227 -2.943 8.146 1.00 97.50 172 TYR A CA 1
ATOM 1365 C C . TYR A 1 172 ? 2.706 -3.007 9.579 1.00 97.50 172 TYR A C 1
ATOM 1367 O O . TYR A 1 172 ? 1.502 -2.885 9.778 1.00 97.50 172 TYR A O 1
ATOM 1375 N N . ILE A 1 173 ? 3.599 -3.157 10.562 1.00 96.75 173 ILE A N 1
ATOM 1376 C CA . ILE A 1 173 ? 3.220 -3.222 11.980 1.00 96.75 173 ILE A CA 1
ATOM 1377 C C . ILE A 1 173 ? 2.510 -1.935 12.400 1.00 96.75 173 ILE A C 1
ATOM 1379 O O . ILE A 1 173 ? 1.389 -2.012 12.885 1.00 96.75 173 ILE A O 1
ATOM 1383 N N . LYS A 1 174 ? 3.103 -0.766 12.129 1.00 97.69 174 LYS A N 1
ATOM 1384 C CA . LYS A 1 174 ? 2.507 0.530 12.492 1.00 97.69 174 LYS A CA 1
ATOM 1385 C C . LYS A 1 174 ? 1.122 0.739 11.888 1.00 97.69 174 LYS A C 1
ATOM 1387 O O . LYS A 1 174 ? 0.203 1.166 12.573 1.00 97.69 174 LYS A O 1
ATOM 1392 N N . ILE A 1 175 ? 0.966 0.438 10.598 1.00 98.38 175 ILE A N 1
ATOM 1393 C CA . ILE A 1 175 ? -0.325 0.587 9.922 1.00 98.38 175 ILE A CA 1
ATOM 1394 C C . ILE A 1 175 ? -1.343 -0.395 10.511 1.00 98.38 175 ILE A C 1
ATOM 1396 O O . ILE A 1 175 ? -2.485 -0.005 10.725 1.00 98.38 175 ILE A O 1
ATOM 1400 N N . ILE A 1 176 ? -0.951 -1.647 10.786 1.00 97.88 176 ILE A N 1
ATOM 1401 C CA . ILE A 1 176 ? -1.829 -2.642 11.418 1.00 97.88 176 ILE A CA 1
ATOM 1402 C C . ILE A 1 176 ? -2.257 -2.181 12.816 1.00 97.88 176 ILE A C 1
ATOM 1404 O O . ILE A 1 176 ? -3.441 -2.266 13.120 1.00 97.88 176 ILE A O 1
ATOM 1408 N N . GLU A 1 177 ? -1.331 -1.686 13.639 1.00 95.88 177 GLU A N 1
ATOM 1409 C CA . GLU A 1 177 ? -1.619 -1.140 14.973 1.00 95.88 177 GLU A CA 1
ATOM 1410 C C . GLU A 1 177 ? -2.649 -0.008 14.906 1.00 95.88 177 GLU A C 1
ATOM 1412 O O . GLU A 1 177 ? -3.625 -0.021 15.655 1.00 95.88 177 GLU A O 1
ATOM 1417 N N . GLU A 1 178 ? -2.482 0.912 13.958 1.00 96.69 178 GLU A N 1
ATOM 1418 C CA . GLU A 1 178 ? -3.379 2.053 13.788 1.00 96.69 178 GLU A CA 1
ATOM 1419 C C . GLU A 1 178 ? -4.783 1.631 13.323 1.00 96.69 178 GLU A C 1
ATOM 1421 O O . GLU A 1 178 ? -5.794 2.074 13.870 1.00 96.69 178 GLU A O 1
ATOM 1426 N N . VAL A 1 179 ? -4.885 0.725 12.339 1.00 97.00 179 VAL A N 1
ATOM 1427 C CA . VAL A 1 179 ? -6.198 0.275 11.836 1.00 97.00 179 VAL A CA 1
ATOM 1428 C C . VAL A 1 179 ? -6.903 -0.712 12.766 1.00 97.00 179 VAL A C 1
ATOM 1430 O O . VAL A 1 179 ? -8.111 -0.903 12.628 1.00 97.00 179 VAL A O 1
ATOM 1433 N N . LEU A 1 180 ? -6.175 -1.351 13.688 1.00 94.62 180 LEU A N 1
ATOM 1434 C CA . LEU A 1 180 ? -6.745 -2.264 14.678 1.00 94.62 180 LEU A CA 1
ATOM 1435 C C . LEU A 1 180 ? -7.672 -1.523 15.650 1.00 94.62 180 LEU A C 1
ATOM 1437 O O . LEU A 1 180 ? -8.681 -2.087 16.077 1.00 94.62 180 LEU A O 1
ATOM 1441 N N . GLY A 1 181 ? -7.349 -0.262 15.951 1.00 90.06 181 GLY A N 1
ATOM 1442 C CA . GLY A 1 181 ? -8.140 0.612 16.807 1.00 90.06 181 GLY A CA 1
ATOM 1443 C C . GLY A 1 181 ? -8.117 0.235 18.293 1.00 90.06 181 GLY A C 1
ATOM 1444 O O . GLY A 1 181 ? -7.464 -0.714 18.732 1.00 90.06 181 GLY A O 1
ATOM 1445 N N . SER A 1 182 ? -8.854 1.015 19.089 1.00 88.44 182 SER A N 1
ATOM 1446 C CA . SER A 1 182 ? -9.014 0.810 20.532 1.00 88.44 182 SER A CA 1
ATOM 1447 C C . SER A 1 182 ? -10.490 0.984 20.937 1.00 88.44 182 SER A C 1
ATOM 1449 O O . SER A 1 182 ? -11.008 2.100 20.845 1.00 88.44 182 SER A O 1
ATOM 1451 N N . PRO A 1 183 ? -11.191 -0.084 21.374 1.00 91.00 183 PRO A N 1
ATOM 1452 C CA . PRO A 1 183 ? -10.687 -1.451 21.522 1.00 91.00 183 PRO A CA 1
ATOM 1453 C C . PRO A 1 183 ? -10.378 -2.122 20.164 1.00 91.00 183 PRO A C 1
ATOM 1455 O O . PRO A 1 183 ? -10.997 -1.753 19.166 1.00 91.00 183 PRO A O 1
ATOM 1458 N N . PRO A 1 184 ? -9.467 -3.115 20.128 1.00 92.31 184 PRO A N 1
ATOM 1459 C CA . PRO A 1 184 ? -9.123 -3.847 18.910 1.00 92.31 184 PRO A CA 1
ATOM 1460 C C . PRO A 1 184 ? -10.317 -4.498 18.205 1.00 92.31 184 PRO A C 1
ATOM 1462 O O . PRO A 1 184 ? -11.126 -5.177 18.846 1.00 92.31 184 PRO A O 1
ATOM 1465 N N . ASP A 1 185 ? -10.378 -4.374 16.878 1.00 93.62 185 ASP A N 1
ATOM 1466 C CA . ASP A 1 185 ? -11.355 -5.094 16.058 1.00 93.62 185 ASP A CA 1
ATOM 1467 C C . ASP A 1 185 ? -11.118 -6.617 16.110 1.00 93.62 185 ASP A C 1
ATOM 1469 O O . ASP A 1 185 ? -10.027 -7.127 15.828 1.00 93.62 185 ASP A O 1
ATOM 1473 N N . LEU A 1 186 ? -12.164 -7.363 16.473 1.00 93.94 186 LEU A N 1
ATOM 1474 C CA . LEU A 1 186 ? -12.084 -8.808 16.684 1.00 93.94 186 LEU A CA 1
ATOM 1475 C C . LEU A 1 186 ? -11.850 -9.601 15.393 1.00 93.94 186 LEU A C 1
ATOM 1477 O O . LEU A 1 186 ? -11.210 -10.651 15.444 1.00 93.94 186 LEU A O 1
ATOM 1481 N N . GLU A 1 187 ? -12.355 -9.144 14.249 1.00 94.50 187 GLU A N 1
ATOM 1482 C CA . GLU A 1 187 ? -12.156 -9.832 12.970 1.00 94.50 187 GLU A CA 1
ATOM 1483 C C . GLU A 1 187 ? -10.723 -9.640 12.469 1.00 94.50 187 GLU A C 1
ATOM 1485 O O . GLU A 1 187 ? -10.095 -10.594 12.000 1.00 94.50 187 GLU A O 1
ATOM 1490 N N . ILE A 1 188 ? -10.158 -8.444 12.661 1.00 95.06 188 ILE A N 1
ATOM 1491 C CA . ILE A 1 188 ? -8.741 -8.184 12.382 1.00 95.06 188 ILE A CA 1
ATOM 1492 C C . ILE A 1 188 ? -7.849 -9.032 13.295 1.00 95.06 188 ILE A C 1
ATOM 1494 O O . ILE A 1 188 ? -6.915 -9.676 12.812 1.00 95.06 188 ILE A O 1
ATOM 1498 N N . LEU A 1 189 ? -8.155 -9.103 14.596 1.00 95.06 189 LEU A N 1
ATOM 1499 C CA . LEU A 1 189 ? -7.418 -9.963 15.526 1.00 95.06 189 LEU A CA 1
ATOM 1500 C C . LEU A 1 189 ? -7.442 -11.427 15.087 1.00 95.06 189 LEU A C 1
ATOM 1502 O O . LEU A 1 189 ? -6.389 -12.060 15.025 1.00 95.06 189 LEU A O 1
ATOM 1506 N N . LYS A 1 190 ? -8.618 -11.969 14.746 1.00 95.19 190 LYS A N 1
ATOM 1507 C CA . LYS A 1 190 ? -8.740 -13.345 14.237 1.00 95.19 190 LYS A CA 1
ATOM 1508 C C . LYS A 1 190 ? -7.856 -13.570 13.014 1.00 95.19 190 LYS A C 1
ATOM 1510 O O . LYS A 1 190 ? -7.192 -14.599 12.935 1.00 95.19 190 LYS A O 1
ATOM 1515 N N . LEU A 1 191 ? -7.821 -12.617 12.083 1.00 94.94 191 LEU A N 1
ATOM 1516 C CA . LEU A 1 191 ? -6.984 -12.703 10.889 1.00 94.94 191 LEU A CA 1
ATOM 1517 C C . LEU A 1 191 ? -5.488 -12.754 11.240 1.00 94.94 191 LEU A C 1
ATOM 1519 O O . LEU A 1 191 ? -4.773 -13.613 10.724 1.00 94.94 191 LEU A O 1
ATOM 1523 N N . ILE A 1 192 ? -5.032 -11.891 12.152 1.00 94.88 192 ILE A N 1
ATOM 1524 C CA . ILE A 1 192 ? -3.645 -11.878 12.637 1.00 94.88 192 ILE A CA 1
ATOM 1525 C C . ILE A 1 192 ? -3.307 -13.203 13.330 1.00 94.88 192 ILE A C 1
ATOM 1527 O O . ILE A 1 192 ? -2.283 -13.807 13.021 1.00 94.88 192 ILE A O 1
ATOM 1531 N N . PHE A 1 193 ? -4.170 -13.701 14.220 1.00 93.25 193 PHE A N 1
ATOM 1532 C CA . PHE A 1 193 ? -3.942 -14.976 14.906 1.00 93.25 193 PHE A CA 1
ATOM 1533 C C . PHE A 1 193 ? -3.896 -16.158 13.938 1.00 93.25 193 PHE A C 1
ATOM 1535 O O . PHE A 1 193 ? -2.997 -16.990 14.041 1.00 93.25 193 PHE A O 1
ATOM 1542 N N . ASN A 1 194 ? -4.814 -16.217 12.972 1.00 92.38 194 ASN A N 1
ATOM 1543 C CA . ASN A 1 194 ? -4.816 -17.261 11.949 1.00 92.38 194 ASN A CA 1
ATOM 1544 C C . ASN A 1 194 ? -3.523 -17.244 11.129 1.00 92.38 194 ASN A C 1
ATOM 1546 O O . ASN A 1 194 ? -2.939 -18.300 10.891 1.00 92.38 194 ASN A O 1
ATOM 1550 N N . PHE A 1 195 ? -3.045 -16.057 10.747 1.00 92.81 195 PHE A N 1
ATOM 1551 C CA . PHE A 1 195 ? -1.755 -15.911 10.081 1.00 92.81 195 PHE A CA 1
ATOM 1552 C C . PHE A 1 195 ? -0.603 -16.409 10.961 1.00 92.81 195 PHE A C 1
ATOM 1554 O O . PHE A 1 195 ? 0.184 -17.235 10.509 1.00 92.81 195 PHE A O 1
ATOM 1561 N N . LEU A 1 196 ? -0.522 -15.959 12.219 1.00 90.62 196 LEU A N 1
ATOM 1562 C CA . LEU A 1 196 ? 0.549 -16.346 13.145 1.00 90.62 196 LEU A CA 1
ATOM 1563 C C . LEU A 1 196 ? 0.600 -17.860 13.370 1.00 90.62 196 LEU A C 1
ATOM 1565 O O . LEU A 1 196 ? 1.687 -18.429 13.437 1.00 90.62 196 LEU A O 1
ATOM 1569 N N . LEU A 1 197 ? -0.562 -18.514 13.450 1.00 87.38 197 LEU A N 1
ATOM 1570 C CA . LEU A 1 197 ? -0.661 -19.970 13.530 1.00 87.38 197 LEU A CA 1
ATOM 1571 C C . LEU A 1 197 ? -0.178 -20.649 12.243 1.00 87.38 197 LEU A C 1
ATOM 1573 O O . LEU A 1 197 ? 0.523 -21.654 12.321 1.00 87.38 197 LEU A O 1
ATOM 1577 N N . ALA A 1 198 ? -0.527 -20.107 11.073 1.00 85.25 198 ALA A N 1
ATOM 1578 C CA . ALA A 1 198 ? -0.149 -20.672 9.780 1.00 85.25 198 ALA A CA 1
ATOM 1579 C C . ALA A 1 198 ? 1.359 -20.575 9.498 1.00 85.25 198 ALA A C 1
ATOM 1581 O O . ALA A 1 198 ? 1.938 -21.513 8.956 1.00 85.25 198 ALA A O 1
ATOM 1582 N N . VAL A 1 199 ? 2.006 -19.470 9.884 1.00 82.62 199 VAL A N 1
ATOM 1583 C CA . VAL A 1 199 ? 3.454 -19.269 9.670 1.00 82.62 199 VAL A CA 1
ATOM 1584 C C . VAL A 1 199 ? 4.325 -19.859 10.780 1.00 82.62 199 VAL A C 1
ATOM 1586 O O . VAL A 1 199 ? 5.554 -19.808 10.699 1.00 82.62 199 VAL A O 1
ATOM 1589 N N . HIS A 1 200 ? 3.720 -20.413 11.833 1.00 76.81 200 HIS A N 1
ATOM 1590 C CA . HIS A 1 200 ? 4.467 -21.008 12.931 1.00 76.81 200 HIS A CA 1
ATOM 1591 C C . HIS A 1 200 ? 5.234 -22.253 12.446 1.00 76.81 200 HIS A C 1
ATOM 1593 O O . HIS A 1 200 ? 4.616 -23.181 11.916 1.00 76.81 200 HIS A O 1
ATOM 1599 N N . PRO A 1 201 ? 6.563 -22.344 12.657 1.00 70.62 201 PRO A N 1
ATOM 1600 C CA . PRO A 1 201 ? 7.329 -23.515 12.249 1.00 70.62 201 PRO A CA 1
ATOM 1601 C C . PRO A 1 201 ? 6.760 -24.794 12.871 1.00 70.62 201 PRO A C 1
ATOM 1603 O O . PRO A 1 201 ? 6.615 -24.882 14.094 1.00 70.62 201 PRO A O 1
ATOM 1606 N N . ALA A 1 202 ? 6.492 -25.810 12.045 1.00 64.81 202 ALA A N 1
ATOM 1607 C CA . ALA A 1 202 ? 5.988 -27.108 12.506 1.00 64.81 202 ALA A CA 1
ATOM 1608 C C . ALA A 1 202 ? 6.941 -27.801 13.506 1.00 64.81 202 ALA A C 1
ATOM 1610 O O . ALA A 1 202 ? 6.529 -28.594 14.351 1.00 64.81 202 ALA A O 1
ATOM 1611 N N . THR A 1 203 ? 8.233 -27.475 13.441 1.00 56.94 203 THR A N 1
ATOM 1612 C CA . THR A 1 203 ? 9.265 -27.943 14.376 1.00 56.94 203 THR A CA 1
ATOM 1613 C C . THR A 1 203 ? 9.114 -27.372 15.786 1.00 56.94 203 THR A C 1
ATOM 1615 O O . THR A 1 203 ? 9.538 -28.020 16.737 1.00 56.94 203 THR A O 1
ATOM 1618 N N . ASN A 1 204 ? 8.477 -26.207 15.940 1.00 55.03 204 ASN A N 1
ATOM 1619 C CA . ASN A 1 204 ? 8.233 -25.567 17.236 1.00 55.03 204 ASN A CA 1
ATOM 1620 C C . ASN A 1 204 ? 6.861 -25.929 17.835 1.00 55.03 204 ASN A C 1
ATOM 1622 O O . ASN A 1 204 ? 6.604 -25.612 18.992 1.00 55.03 204 ASN A O 1
ATOM 1626 N N . THR A 1 205 ? 5.968 -26.574 17.078 1.00 52.28 205 THR A N 1
ATOM 1627 C CA . THR A 1 205 ? 4.723 -27.169 17.605 1.00 52.28 205 THR A CA 1
ATOM 1628 C C . THR A 1 205 ? 4.939 -28.572 18.170 1.00 52.28 205 THR A C 1
ATOM 1630 O O . THR A 1 205 ? 4.083 -29.082 18.893 1.00 52.28 205 THR A O 1
ATOM 1633 N N . TYR A 1 206 ? 6.094 -29.190 17.902 1.00 49.53 206 TYR A N 1
ATOM 1634 C CA . TYR A 1 206 ? 6.518 -30.398 18.596 1.00 49.53 206 TYR A CA 1
ATOM 1635 C C . TYR A 1 206 ? 7.001 -30.036 20.003 1.00 49.53 206 TYR A C 1
ATOM 1637 O O . TYR A 1 206 ? 8.096 -29.505 20.191 1.00 49.53 206 TYR A O 1
ATOM 1645 N N . VAL A 1 207 ? 6.193 -30.363 21.014 1.00 53.31 207 VAL A N 1
ATOM 1646 C CA . VAL A 1 207 ? 6.648 -30.398 22.408 1.00 53.31 207 VAL A CA 1
ATOM 1647 C C . VAL A 1 207 ? 7.625 -31.563 22.540 1.00 53.31 207 VAL A C 1
ATOM 1649 O O . VAL A 1 207 ? 7.271 -32.673 22.929 1.00 53.31 207 VAL A O 1
ATOM 1652 N N . CYS A 1 208 ? 8.882 -31.337 22.177 1.00 51.81 208 CYS A N 1
ATOM 1653 C CA . CYS A 1 208 ? 9.955 -32.198 22.635 1.00 51.81 208 CYS A CA 1
ATOM 1654 C C . CYS A 1 208 ? 10.006 -32.039 24.157 1.00 51.81 208 CYS A C 1
ATOM 1656 O O . CYS A 1 208 ? 10.121 -30.918 24.649 1.00 51.81 208 CYS A O 1
ATOM 1658 N N . HIS A 1 209 ? 9.942 -33.142 24.904 1.00 55.41 209 HIS A N 1
ATOM 1659 C CA . HIS A 1 209 ? 10.122 -33.188 26.362 1.00 55.41 209 HIS A CA 1
ATOM 1660 C C . HIS A 1 209 ? 11.556 -32.804 26.796 1.00 55.41 209 HIS A C 1
ATOM 1662 O O . HIS A 1 209 ? 12.115 -33.410 27.705 1.00 55.41 209 HIS A O 1
ATOM 1668 N N . ASN A 1 210 ? 12.189 -31.839 26.125 1.00 53.53 210 ASN A N 1
ATOM 1669 C CA . ASN A 1 210 ? 13.481 -31.305 26.498 1.00 53.53 210 ASN A CA 1
ATOM 1670 C C . ASN A 1 210 ? 13.255 -30.221 27.567 1.00 53.53 210 ASN A C 1
ATOM 1672 O O . ASN A 1 210 ? 12.638 -29.196 27.257 1.00 53.53 210 ASN A O 1
ATOM 1676 N N . PRO A 1 211 ? 13.718 -30.419 28.814 1.00 56.78 211 PRO A N 1
ATOM 1677 C CA . PRO A 1 211 ? 13.452 -29.503 29.925 1.00 56.78 211 PRO A CA 1
ATOM 1678 C C . PRO A 1 211 ? 13.895 -28.055 29.665 1.00 56.78 211 PRO A C 1
ATOM 1680 O O . PRO A 1 211 ? 13.345 -27.133 30.256 1.00 56.78 211 PRO A O 1
ATOM 1683 N N . SER A 1 212 ? 14.852 -27.842 28.758 1.00 59.28 212 SER A N 1
ATOM 1684 C CA . SER A 1 212 ? 15.376 -26.525 28.382 1.00 59.28 212 SER A CA 1
ATOM 1685 C C . SER A 1 212 ? 14.421 -25.643 27.564 1.00 59.28 212 SER A C 1
ATOM 1687 O O . SER A 1 212 ? 14.692 -24.453 27.437 1.00 59.28 212 SER A O 1
ATOM 1689 N N . ASN A 1 213 ? 13.312 -26.184 27.040 1.00 51.62 213 ASN A N 1
ATOM 1690 C CA . ASN A 1 213 ? 12.342 -25.440 26.220 1.00 51.62 213 ASN A CA 1
ATOM 1691 C C . ASN A 1 213 ? 11.023 -25.116 26.954 1.00 51.62 213 ASN A C 1
ATOM 1693 O O . ASN A 1 213 ? 10.084 -24.606 26.341 1.00 51.62 213 ASN A O 1
ATOM 1697 N N . PHE A 1 214 ? 10.921 -25.404 28.256 1.00 56.69 214 PHE A N 1
ATOM 1698 C CA . PHE A 1 214 ? 9.752 -25.046 29.062 1.00 56.69 214 PHE A CA 1
ATOM 1699 C C . PHE A 1 214 ? 9.888 -23.619 29.614 1.00 56.69 214 PHE A C 1
ATOM 1701 O O . PHE A 1 214 ? 10.661 -23.371 30.533 1.00 56.69 214 PHE A O 1
ATOM 1708 N N . PHE A 1 215 ? 9.087 -22.684 29.095 1.00 56.53 215 PHE A N 1
ATOM 1709 C CA . PHE A 1 215 ? 9.021 -21.285 29.555 1.00 56.53 215 PHE A CA 1
ATOM 1710 C C . PHE A 1 215 ? 8.019 -21.057 30.702 1.00 56.53 215 PHE A C 1
ATOM 1712 O O . PHE A 1 215 ? 7.438 -19.981 30.825 1.00 56.53 215 PHE A O 1
ATOM 1719 N N . PHE A 1 216 ? 7.803 -22.054 31.561 1.00 52.09 216 PHE A N 1
ATOM 1720 C CA . PHE A 1 216 ? 7.058 -21.853 32.803 1.00 52.09 216 PHE A CA 1
ATOM 1721 C C . PHE A 1 216 ? 8.044 -21.691 33.958 1.00 52.09 216 PHE A C 1
ATOM 1723 O O . PHE A 1 216 ? 8.450 -22.668 34.584 1.00 52.09 216 PHE A O 1
ATOM 1730 N N . SER A 1 217 ? 8.414 -20.447 34.263 1.00 48.72 217 SER A N 1
ATOM 1731 C CA . SER A 1 217 ? 8.964 -20.128 35.580 1.00 48.72 217 SER A CA 1
ATOM 1732 C C . SER A 1 217 ? 7.821 -20.174 36.590 1.00 48.72 217 SER A C 1
ATOM 1734 O O . SER A 1 217 ? 7.038 -19.232 36.702 1.00 48.72 217 SER A O 1
ATOM 1736 N N . LEU A 1 218 ? 7.713 -21.282 37.324 1.00 47.72 218 LEU A N 1
ATOM 1737 C CA . LEU A 1 218 ? 6.990 -21.300 38.591 1.00 47.72 218 LEU A CA 1
ATOM 1738 C C . LEU A 1 218 ? 7.769 -20.412 39.564 1.00 47.72 218 LEU A C 1
ATOM 1740 O O . LEU A 1 218 ? 8.751 -20.845 40.163 1.00 47.72 218 LEU A O 1
ATOM 1744 N N . HIS A 1 219 ? 7.352 -19.155 39.686 1.00 47.69 219 HIS A N 1
ATOM 1745 C CA . HIS A 1 219 ? 7.690 -18.369 40.862 1.00 47.69 219 HIS A CA 1
ATOM 1746 C C . HIS A 1 219 ? 6.932 -18.978 42.048 1.00 47.69 219 HIS A C 1
ATOM 1748 O O . HIS A 1 219 ? 5.709 -18.854 42.130 1.00 47.69 219 HIS A O 1
ATOM 1754 N N . ILE A 1 220 ? 7.665 -19.687 42.908 1.00 41.47 220 ILE A N 1
ATOM 1755 C CA . ILE A 1 220 ? 7.271 -20.023 44.283 1.00 41.47 220 ILE A CA 1
ATOM 1756 C C . ILE A 1 220 ? 7.977 -19.033 45.201 1.00 41.47 220 ILE A C 1
ATOM 1758 O O . ILE A 1 220 ? 9.191 -18.813 44.978 1.00 41.47 220 ILE A O 1
#

Sequence (220 aa):
MVEISSSEETQSLGLRILLTLTKCNQQRIQESENCTIYSIIHQVLIRPKCIVGFHVLKTLFEGCTGDQMLNVCESGQINLNVESIAVIQDVGLLEHLLLDWKIWSKAETGVWKNLLAALELLIRDNHPHQMFNIQQLLKGRVVHHFLLACQVLQEHREGHLTCIPQEVCLSYIKIIEEVLGSPPDLEILKLIFNFLLAVHPATNTYVCHNPSNFFFSLHI

Organism: Xenopus laevis (NCBI:txid8355)

Radius of gyration: 20.05 Å; chains: 1; bounding box: 40×52×69 Å

Secondary structure (DSSP, 8-state):
-TTT-S-HHHHHHHHHHHHHHHHHHHTT--S--S--HHHHHHHHHTSTTS--SHHHHHHHHHHHHSS--EEE-TTS-EEE-TT-------HHHIIIIIT-HHHHTTSPTTHHHHHHHHHHHHS-TT-TTHHHHHHHHHHTTHHHHHHHHHHHHHHGGGGTPPPPPHHHHHHHHHHHHHHHTTTTPHHHHHHHHHHHHHTS-HHHHS----GGG-------

pLDDT: mean 84.76, std 16.05, range [41.47, 98.62]

Foldseek 3Di:
DLQPDQDLLVNLVVVLVLLVVLVVCVVVPPDDDPDDSLVVVLVSLLDPSGAQAQSNLQSLVCSQFVDRQWDQDPVRDIDGDLPDLTAGDDLPSCQSPLLAVSNVLRHDPCSNLVSLVNLCSCQDPPRPCNVRRLVSCVVSVNLLSVLVSQVVQVVCVVPPRDHDDPSNVVSSVSSLVRSLDVVGDPVSVVVVVVSCVVPPPPVVVDPDVPPVPDPDDPPD

InterPro domains:
  IPR050865 BEACH Domain-Containing [PTHR13743] (8-200)